Protein AF-A0AAV8RWG1-F1 (afdb_monomer)

Mean predicted aligned error: 7.7 Å

Radius of gyration: 21.45 Å; Cα contacts (8 Å, |Δi|>4): 195; chains: 1; bounding box: 79×36×52 Å

pLDDT: mean 85.75, std 13.3, range [37.09, 97.75]

Sequence (247 aa):
MHKAENKYEVGKIADKEEAKQRRVRAILNKLTPKNFTRLFAQIRGVNIDNALTLSGVVSQIFNKALMEPTFCEVYANFCVHLAAELPTFSEGISFKRLLLNACQEEFERREREEAEGGKVEMQQQTNGEREARRLLARMRGLGNVRLIGELYKARMLTERIMHECIKKLLGQHQNPEEEDVEAVCRLLGVIGKTIDHPKAKEYMDAYFDIMAKLSTNQKLSLRVRFMLRDAIDLRKNKWQARRLMLV

Secondary structure (DSSP, 8-state):
-HHHHHHHHHHHHHHHHHHHHHHHHHHHTT--GGGHHHHHHHHHTT---SHHHHHHHHHHHHHHHHH-GGGHHHHHHHHHHHHHHSPPBGGGB-HHHHHHHHHHHHHHHHHHHHHHHTTSSTTT--HHHHHHHHHHHHHHHHHHHHHHHHHHHTT-S-HHHHHHHHHHHH--TTS--HHHHHHHHHHHHHHHHHH-SGGGHHHHHHHHHHHHHHTT-TTS-HHHHHHHHHHHHHHHTTTPPP-----

InterPro domains:
  IPR003890 MIF4G-like, type 3 [PF02854] (21-238)
  IPR003890 MIF4G-like, type 3 [SM00543] (21-238)
  IPR016024 Armadillo-type fold [SSF48371] (15-240)

Nearest PDB structures (foldseek):
  4iul-assembly3_A  TM=8.486E-01  e=6.335E-13  Homo sapiens
  4iul-assembly3_B  TM=8.560E-01  e=4.099E-12  Homo sapiens
  8j7r-assembly1_B  TM=7.947E-01  e=2.104E-12  Homo sapiens
  1hu3-assembly1_A  TM=8.939E-01  e=1.859E-11  Homo sapiens
  2vsx-assembly3_F  TM=8.395E-01  e=7.187E-09  Saccharomyces cerevisiae

Solvent-accessible surface area (backbone atoms only — not comparable to full-atom values): 13997 Å² total; per-residue (Å²): 116,72,73,58,55,54,53,52,53,55,49,54,52,52,53,52,52,49,50,42,53,51,52,51,51,60,44,60,79,64,64,44,83,93,46,39,73,63,48,54,57,51,55,68,70,55,65,78,83,46,66,69,56,47,50,51,52,47,52,51,54,51,58,48,29,20,76,36,54,92,46,13,59,55,51,30,54,49,51,52,55,47,46,73,70,51,71,68,41,81,96,71,49,27,57,56,56,53,49,51,50,51,54,53,50,59,63,50,41,60,58,49,51,58,59,49,56,74,70,78,61,79,87,79,67,51,73,66,57,52,50,51,51,51,50,50,53,52,50,35,52,56,9,42,53,51,33,51,49,34,23,40,76,66,66,66,50,60,71,67,61,52,54,52,52,50,50,64,43,56,66,44,76,92,71,66,55,68,67,38,52,50,48,46,39,54,40,42,73,73,46,35,72,78,61,67,39,84,94,36,40,69,61,51,50,55,53,51,53,52,42,54,58,52,40,69,39,82,90,50,55,72,68,58,24,45,48,37,48,52,46,53,50,28,54,76,50,74,57,46,80,79,77,79,76,86,124

Foldseek 3Di:
DVVVVVVVVVVVVVVLLVVLLVQLLVLLVPQDPVCLVVSLVSNVVSCPPDLVSLLSNLVSLLVVLLLVVVCLLSSLVSLLVQQVPPDQDPPRRGSLVSNAVVLVCLLCVVVCCVVVVVPPDPPPDDPVVVVVVVVSNLSSLLSSLSNVLSNVVSVSDDVVSVLSLLCSLLVPLVQHDLSSLLSNLVSCLRCVLVQCDPVCVVSVVVSLVSLVSVLPDPNHDPVSSVSSVLSNVCVVVSNDDDPPPPD

Structure (mmCIF, N/CA/C/O backbone):
data_AF-A0AAV8RWG1-F1
#
_entry.id   AF-A0AAV8RWG1-F1
#
loop_
_atom_site.group_PDB
_atom_site.id
_atom_site.type_symbol
_atom_site.label_atom_id
_atom_site.label_alt_id
_atom_site.label_comp_id
_atom_site.label_asym_id
_atom_site.label_entity_id
_atom_site.label_seq_id
_atom_site.pdbx_PDB_ins_code
_atom_site.Cartn_x
_atom_site.Cartn_y
_atom_site.Cartn_z
_atom_site.occupancy
_atom_site.B_iso_or_equiv
_atom_site.auth_seq_id
_atom_site.auth_comp_id
_atom_site.auth_asym_id
_atom_site.auth_atom_id
_atom_site.pdbx_PDB_model_num
ATOM 1 N N . MET A 1 1 ? 47.149 -5.822 -19.767 1.00 48.50 1 MET A N 1
ATOM 2 C CA . MET A 1 1 ? 46.170 -4.942 -20.443 1.00 48.50 1 MET A CA 1
ATOM 3 C C . MET A 1 1 ? 44.713 -5.317 -20.141 1.00 48.50 1 MET A C 1
ATOM 5 O O . MET A 1 1 ? 43.932 -4.411 -19.900 1.00 48.50 1 MET A O 1
ATOM 9 N N . HIS A 1 2 ? 44.371 -6.599 -19.957 1.00 49.69 2 HIS A N 1
ATOM 10 C CA . HIS A 1 2 ? 42.995 -7.056 -19.663 1.00 49.69 2 HIS A CA 1
ATOM 11 C C . HIS A 1 2 ? 42.277 -6.455 -18.430 1.00 49.69 2 HIS A C 1
ATOM 13 O O . HIS A 1 2 ? 41.055 -6.353 -18.420 1.00 49.69 2 HIS A O 1
ATOM 19 N N . LYS A 1 3 ? 42.990 -6.016 -17.380 1.00 49.97 3 LYS A N 1
ATOM 20 C CA . LYS A 1 3 ? 42.348 -5.393 -16.197 1.00 49.97 3 LYS A CA 1
ATOM 21 C C . LYS A 1 3 ? 41.812 -3.977 -16.458 1.00 49.97 3 LYS A C 1
ATOM 23 O O . LYS A 1 3 ? 40.891 -3.552 -15.767 1.00 49.97 3 LYS A O 1
ATOM 28 N N . ALA A 1 4 ? 42.388 -3.244 -17.413 1.00 56.41 4 ALA A N 1
ATOM 29 C CA . ALA A 1 4 ? 41.979 -1.872 -17.721 1.00 56.41 4 ALA A CA 1
ATOM 30 C C . ALA A 1 4 ? 40.760 -1.838 -18.659 1.00 56.41 4 ALA A C 1
ATOM 32 O O . ALA A 1 4 ? 39.848 -1.045 -18.437 1.00 56.41 4 ALA A O 1
ATOM 33 N N . GLU A 1 5 ? 40.703 -2.753 -19.631 1.00 46.41 5 GLU A N 1
ATOM 34 C CA . GLU A 1 5 ? 39.557 -2.926 -20.537 1.00 46.41 5 GLU A CA 1
ATOM 35 C C . GLU A 1 5 ? 38.304 -3.382 -19.781 1.00 46.41 5 GLU A C 1
ATOM 37 O O . GLU A 1 5 ? 37.268 -2.729 -19.887 1.00 46.41 5 GLU A O 1
ATOM 42 N N . ASN A 1 6 ? 38.424 -4.380 -18.893 1.00 57.84 6 ASN A N 1
ATOM 43 C CA . ASN A 1 6 ? 37.303 -4.815 -18.050 1.00 57.84 6 ASN A CA 1
ATOM 44 C C . ASN A 1 6 ? 36.771 -3.685 -17.153 1.00 57.84 6 ASN A C 1
ATOM 46 O O . ASN A 1 6 ? 35.566 -3.566 -16.949 1.00 57.84 6 ASN A O 1
ATOM 50 N N . LYS A 1 7 ? 37.647 -2.820 -16.622 1.00 53.84 7 LYS A N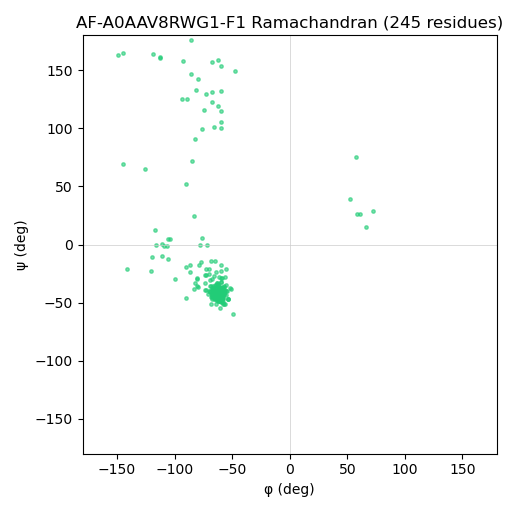 1
ATOM 51 C CA . LYS A 1 7 ? 37.226 -1.686 -15.782 1.00 53.84 7 LYS A CA 1
ATOM 52 C C . LYS A 1 7 ? 36.479 -0.617 -16.593 1.00 53.84 7 LYS A C 1
ATOM 54 O O . LYS A 1 7 ? 35.532 -0.021 -16.086 1.00 53.84 7 LYS A O 1
ATOM 59 N N . TYR A 1 8 ? 36.884 -0.388 -17.840 1.00 62.47 8 TYR A N 1
ATOM 60 C CA . TYR A 1 8 ? 36.245 0.570 -18.743 1.00 62.47 8 TYR A CA 1
ATOM 61 C C . TYR A 1 8 ? 34.887 0.072 -19.270 1.00 62.47 8 TYR A C 1
ATOM 63 O O . TYR A 1 8 ? 33.930 0.845 -19.333 1.00 62.47 8 TYR A O 1
ATOM 71 N N . GLU A 1 9 ? 34.762 -1.220 -19.582 1.00 57.84 9 GLU A N 1
ATOM 72 C CA . GLU A 1 9 ? 33.488 -1.828 -19.991 1.00 57.84 9 GLU A CA 1
ATOM 73 C C . GLU A 1 9 ? 32.463 -1.861 -18.854 1.00 57.84 9 GLU A C 1
ATOM 75 O O . GLU A 1 9 ? 31.308 -1.483 -19.061 1.00 57.84 9 GLU A O 1
ATOM 80 N N . VAL A 1 10 ? 32.890 -2.215 -17.637 1.00 65.12 10 VAL A N 1
ATOM 81 C CA . VAL A 1 10 ? 32.030 -2.167 -16.443 1.00 65.12 10 VAL A CA 1
ATOM 82 C C . VAL A 1 10 ? 31.531 -0.741 -16.178 1.00 65.12 10 VAL A C 1
ATOM 84 O O . VAL A 1 10 ? 30.349 -0.557 -15.887 1.00 65.12 10 VAL A O 1
ATOM 87 N N . GLY A 1 11 ? 32.384 0.277 -16.361 1.00 67.56 11 GLY A N 1
ATOM 88 C CA . GLY A 1 11 ? 31.987 1.687 -16.263 1.00 67.56 11 GLY A CA 1
ATOM 89 C C . GLY A 1 11 ? 30.894 2.075 -17.267 1.00 67.56 11 GLY A C 1
ATOM 90 O O . GLY A 1 11 ? 29.870 2.632 -16.883 1.00 67.56 11 GLY A O 1
ATOM 91 N N . LYS A 1 12 ? 31.040 1.685 -18.540 1.00 73.88 12 LYS A N 1
ATOM 92 C CA . LYS A 1 12 ? 30.029 1.959 -19.579 1.00 73.88 12 LYS A CA 1
ATOM 93 C C . LYS A 1 12 ? 28.682 1.284 -19.318 1.00 73.88 12 LYS A C 1
ATOM 95 O O . LYS A 1 12 ? 27.645 1.837 -19.688 1.00 73.88 12 LYS A O 1
ATOM 100 N N . ILE A 1 13 ? 28.679 0.077 -18.753 1.00 71.81 13 ILE A N 1
ATOM 101 C CA . ILE A 1 13 ? 27.441 -0.639 -18.409 1.00 71.81 13 ILE A CA 1
ATOM 102 C C . ILE A 1 13 ? 26.729 0.077 -17.256 1.00 71.81 13 ILE A C 1
ATOM 104 O O . ILE A 1 13 ? 25.526 0.327 -17.352 1.00 71.81 13 ILE A O 1
ATOM 108 N N . ALA A 1 14 ? 27.470 0.474 -16.217 1.00 77.62 14 ALA A N 1
ATOM 109 C CA . ALA A 1 14 ? 26.928 1.242 -15.099 1.00 77.62 14 ALA A CA 1
ATOM 110 C C . ALA A 1 14 ? 26.318 2.580 -15.558 1.00 77.62 14 ALA A C 1
ATOM 112 O O . ALA A 1 14 ? 25.188 2.894 -15.183 1.00 77.62 14 ALA A O 1
ATOM 113 N N . ASP A 1 15 ? 26.999 3.311 -16.447 1.00 84.94 15 ASP A N 1
ATOM 114 C CA . ASP A 1 15 ? 26.510 4.586 -16.993 1.00 84.94 15 ASP A CA 1
ATOM 115 C C . ASP A 1 15 ? 25.200 4.426 -17.785 1.00 84.94 15 ASP A C 1
ATOM 117 O O . ASP A 1 15 ? 24.286 5.252 -17.685 1.00 84.94 15 ASP A O 1
ATOM 121 N N . LYS A 1 16 ? 25.073 3.344 -18.568 1.00 88.00 16 LYS A N 1
ATOM 122 C CA . LYS A 1 16 ? 23.847 3.040 -19.326 1.00 88.00 16 LYS A CA 1
ATOM 123 C C . LYS A 1 16 ? 22.671 2.728 -18.405 1.00 88.00 16 LYS A C 1
ATOM 125 O O . LYS A 1 16 ? 21.571 3.236 -18.631 1.00 88.00 16 LYS A O 1
ATOM 130 N N . GLU A 1 17 ? 22.892 1.915 -17.377 1.00 89.94 17 GLU A N 1
ATOM 131 C CA . GLU A 1 17 ? 21.857 1.600 -16.391 1.00 89.94 17 GLU A CA 1
ATOM 132 C C . GLU A 1 17 ? 21.437 2.845 -15.614 1.00 89.94 17 GLU A C 1
ATOM 134 O O . GLU A 1 17 ? 20.243 3.114 -15.460 1.00 89.94 17 GLU A O 1
ATOM 139 N N . GLU A 1 18 ? 22.392 3.679 -15.208 1.00 90.31 18 GLU A N 1
ATOM 140 C CA . GLU A 1 18 ? 22.073 4.927 -14.531 1.00 90.31 18 GLU A CA 1
ATOM 141 C C . GLU A 1 18 ? 21.260 5.873 -15.430 1.00 90.31 18 GLU A C 1
ATOM 143 O O . GLU A 1 18 ? 20.287 6.483 -14.972 1.00 90.31 18 GLU A O 1
ATOM 148 N N . ALA A 1 19 ? 21.581 5.952 -16.725 1.00 92.31 19 ALA A N 1
ATOM 149 C CA . ALA A 1 19 ? 20.814 6.733 -17.692 1.00 92.31 19 ALA A CA 1
ATOM 1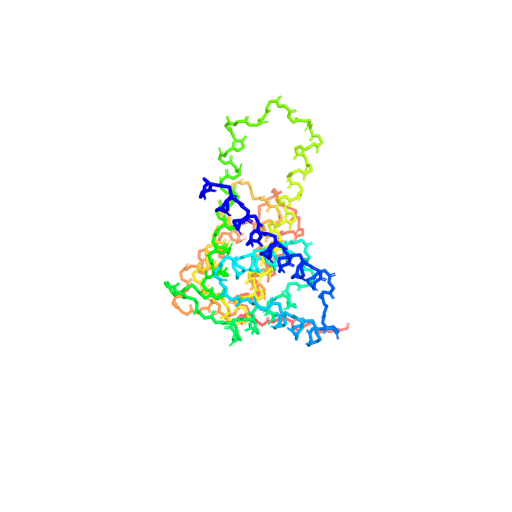50 C C . ALA A 1 19 ? 19.361 6.239 -17.822 1.00 92.31 19 ALA A C 1
ATOM 152 O O . ALA A 1 19 ? 18.434 7.060 -17.803 1.00 92.31 19 ALA A O 1
ATOM 153 N N . LYS A 1 20 ? 19.136 4.916 -17.877 1.00 93.75 20 LYS A N 1
ATOM 154 C CA . LYS A 1 20 ? 17.782 4.329 -17.847 1.00 93.75 20 LYS A CA 1
ATOM 155 C C . LYS A 1 20 ? 17.043 4.739 -16.571 1.00 93.75 20 LYS A C 1
ATOM 157 O O . LYS A 1 20 ? 15.934 5.270 -16.647 1.00 93.75 20 LYS A O 1
ATOM 162 N N . GLN A 1 21 ? 17.677 4.590 -15.405 1.00 93.19 21 GLN A N 1
ATOM 163 C CA . GLN A 1 21 ? 17.078 4.945 -14.112 1.00 93.19 21 GLN A CA 1
ATOM 164 C C . GLN A 1 21 ? 16.750 6.444 -14.008 1.00 93.19 21 GLN A C 1
ATOM 166 O O . GLN A 1 21 ? 15.677 6.808 -13.521 1.00 93.19 21 GLN A O 1
ATOM 171 N N . ARG A 1 22 ? 17.629 7.330 -14.498 1.00 93.69 22 ARG A N 1
ATOM 172 C CA . ARG A 1 22 ? 17.387 8.784 -14.550 1.00 93.69 22 ARG A CA 1
ATOM 173 C C . ARG A 1 22 ? 16.203 9.128 -15.457 1.00 93.69 22 ARG A C 1
ATOM 175 O O . ARG A 1 22 ? 15.397 9.988 -15.100 1.00 93.69 22 ARG A O 1
ATOM 182 N N . ARG A 1 23 ? 16.058 8.442 -16.594 1.00 94.38 23 ARG A N 1
ATOM 183 C CA . ARG A 1 23 ? 14.921 8.640 -17.504 1.00 94.38 23 ARG A CA 1
ATOM 184 C C . ARG A 1 23 ? 13.599 8.223 -16.858 1.00 94.38 23 ARG A C 1
ATOM 186 O O . ARG A 1 23 ? 12.631 8.972 -16.957 1.00 94.38 23 ARG A O 1
ATOM 193 N N . VAL A 1 24 ? 13.572 7.098 -16.139 1.00 92.94 24 VAL A N 1
ATOM 194 C CA . VAL A 1 24 ? 12.394 6.671 -15.359 1.00 92.94 24 VAL A CA 1
ATOM 195 C C . VAL A 1 24 ? 12.048 7.709 -14.290 1.00 92.94 24 VAL A C 1
ATOM 197 O O . VAL A 1 24 ? 10.899 8.148 -14.239 1.00 92.94 24 VAL A O 1
ATOM 200 N N . ARG A 1 25 ? 13.035 8.209 -13.529 1.00 93.81 25 ARG A N 1
ATOM 201 C CA . ARG A 1 25 ? 12.827 9.285 -12.536 1.00 93.81 25 ARG A CA 1
ATOM 202 C C . ARG A 1 25 ? 12.155 10.507 -13.157 1.00 93.81 25 ARG A C 1
ATOM 204 O O . ARG A 1 25 ? 11.190 11.035 -12.608 1.00 93.81 25 ARG A O 1
ATOM 211 N N . ALA A 1 26 ? 12.646 10.952 -14.313 1.00 94.06 26 ALA A N 1
ATOM 212 C CA . ALA A 1 26 ? 12.109 12.118 -15.009 1.00 94.06 26 ALA A CA 1
ATOM 213 C C . ALA A 1 26 ? 10.657 11.919 -15.478 1.00 94.06 26 ALA A C 1
ATOM 215 O O . ALA A 1 26 ? 9.876 12.874 -15.462 1.00 94.06 26 ALA A O 1
ATOM 216 N N . ILE A 1 27 ? 10.292 10.696 -15.878 1.00 92.81 27 ILE A N 1
ATOM 217 C CA . ILE A 1 27 ? 8.920 10.333 -16.253 1.00 92.81 27 ILE A CA 1
ATOM 218 C C . ILE A 1 27 ? 8.017 10.355 -15.019 1.00 92.81 27 ILE A C 1
ATOM 220 O O . ILE A 1 27 ? 6.985 11.026 -15.031 1.00 92.81 27 ILE A O 1
ATOM 224 N N . LEU A 1 28 ? 8.425 9.676 -13.944 1.00 91.44 28 LEU A N 1
ATOM 225 C CA . LEU A 1 28 ? 7.644 9.585 -12.711 1.00 91.44 28 LEU A CA 1
ATOM 226 C C . LEU A 1 28 ? 7.400 10.964 -12.093 1.00 91.44 28 LEU A C 1
ATOM 228 O O . LEU A 1 28 ? 6.284 11.248 -11.680 1.00 91.44 28 LEU A O 1
ATOM 232 N N . ASN A 1 29 ? 8.388 11.866 -12.119 1.00 93.62 29 ASN A N 1
ATOM 233 C CA . ASN A 1 29 ? 8.246 13.253 -11.647 1.00 93.62 29 ASN A CA 1
ATOM 234 C C . ASN A 1 29 ? 7.175 14.073 -12.374 1.00 93.62 29 ASN A C 1
ATOM 236 O O . ASN A 1 29 ? 6.763 15.113 -11.869 1.00 93.62 29 ASN A O 1
ATOM 240 N N . LYS A 1 30 ? 6.731 13.629 -13.552 1.00 92.88 30 LYS A N 1
ATOM 241 C CA . LYS A 1 30 ? 5.680 14.282 -14.334 1.00 92.88 30 LYS A CA 1
ATOM 242 C C . LYS A 1 30 ? 4.367 13.502 -14.298 1.00 92.88 30 LYS A C 1
ATOM 244 O O . LYS A 1 30 ? 3.421 13.946 -14.944 1.00 92.88 30 LYS A O 1
ATOM 249 N N . LEU A 1 31 ? 4.304 12.356 -13.614 1.00 90.38 31 LEU A N 1
ATOM 250 C CA . LEU A 1 31 ? 3.161 11.450 -13.668 1.00 90.38 31 LEU A CA 1
ATOM 251 C C . LEU A 1 31 ? 1.919 12.073 -13.031 1.00 90.38 31 LEU A C 1
ATOM 253 O O . LEU A 1 31 ? 1.915 12.451 -11.868 1.00 90.38 31 LEU A O 1
ATOM 257 N N . THR A 1 32 ? 0.849 12.169 -13.817 1.00 89.38 32 THR A N 1
ATOM 258 C CA . THR A 1 32 ? -0.47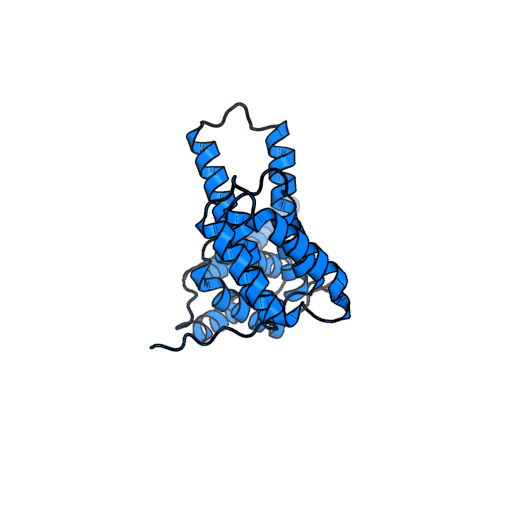0 12.647 -13.389 1.00 89.38 32 THR A CA 1
ATOM 259 C C . THR A 1 32 ? -1.557 11.870 -14.136 1.00 89.38 32 THR A C 1
ATOM 261 O O . THR A 1 32 ? -1.269 11.290 -15.189 1.00 89.38 32 THR A O 1
ATOM 264 N N . PRO A 1 33 ? -2.828 11.915 -13.692 1.00 89.50 33 PRO A N 1
ATOM 265 C CA . PRO A 1 33 ? -3.926 11.311 -14.449 1.00 89.50 33 PRO A CA 1
ATOM 266 C C . PRO A 1 33 ? -4.000 11.827 -15.897 1.00 89.50 33 PRO A C 1
ATOM 268 O O . PRO A 1 33 ? -4.193 11.056 -16.831 1.00 89.50 33 PRO A O 1
ATOM 271 N N . LYS A 1 34 ? -3.776 13.134 -16.104 1.00 91.38 34 LYS A N 1
ATOM 272 C CA . LYS A 1 34 ? -3.946 13.799 -17.410 1.00 91.38 34 LYS A CA 1
ATOM 273 C C . LYS A 1 34 ? -2.930 13.363 -18.465 1.00 91.38 34 LYS A C 1
ATOM 275 O O . LYS A 1 34 ? -3.213 13.440 -19.654 1.00 91.38 34 LYS A O 1
ATOM 280 N N . ASN A 1 35 ? -1.729 12.969 -18.052 1.00 90.38 35 ASN A N 1
ATOM 281 C CA . ASN A 1 35 ? -0.635 12.632 -18.965 1.00 90.38 35 ASN A CA 1
ATOM 282 C C . ASN A 1 35 ? -0.195 11.163 -18.865 1.00 90.38 35 ASN A C 1
ATOM 284 O O . ASN A 1 35 ? 0.833 10.806 -19.445 1.00 90.38 35 ASN A O 1
ATOM 288 N N . PHE A 1 36 ? -0.995 10.327 -18.195 1.00 90.81 36 PHE A N 1
ATOM 289 C CA . PHE A 1 36 ? -0.741 8.908 -17.954 1.00 90.81 36 PHE A CA 1
ATOM 290 C C . PHE A 1 36 ? -0.349 8.157 -19.230 1.00 90.81 36 PHE A C 1
ATOM 292 O O . PHE A 1 36 ? 0.771 7.664 -19.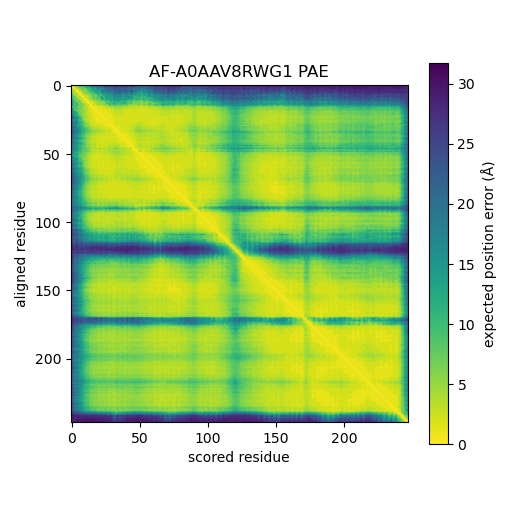329 1.00 90.81 36 PHE A O 1
ATOM 299 N N . THR A 1 37 ? -1.219 8.145 -20.246 1.00 90.81 37 THR A N 1
ATOM 300 C CA . THR A 1 37 ? -1.005 7.396 -21.498 1.00 90.81 37 THR A CA 1
ATOM 301 C C . THR A 1 37 ? 0.293 7.800 -22.194 1.00 90.81 37 THR A C 1
ATOM 303 O O . THR A 1 37 ? 1.062 6.954 -22.651 1.00 90.81 37 THR A O 1
ATOM 306 N N . ARG A 1 38 ? 0.579 9.107 -22.226 1.00 93.75 38 ARG A N 1
ATOM 307 C CA . ARG A 1 38 ? 1.794 9.649 -22.842 1.00 93.75 38 ARG A CA 1
ATOM 308 C C . ARG A 1 38 ? 3.048 9.207 -22.091 1.00 93.75 38 ARG A C 1
ATOM 310 O O . ARG A 1 38 ? 4.033 8.835 -22.718 1.00 93.75 38 ARG A O 1
ATOM 317 N N . LEU A 1 39 ? 3.037 9.285 -20.762 1.00 91.25 39 LEU A N 1
ATOM 318 C CA . LEU A 1 39 ? 4.192 8.939 -19.931 1.00 91.25 39 LEU A CA 1
ATOM 319 C C . LEU A 1 39 ? 4.421 7.430 -19.850 1.00 91.25 39 LEU A C 1
ATOM 321 O O . LEU A 1 39 ? 5.565 6.985 -19.854 1.00 91.25 39 LEU A O 1
ATOM 325 N N . PHE A 1 40 ? 3.351 6.644 -19.877 1.00 89.31 40 PHE A N 1
ATOM 326 C CA . PHE A 1 40 ? 3.435 5.196 -19.970 1.00 89.31 40 PHE A CA 1
ATOM 327 C C . PHE A 1 40 ? 4.107 4.755 -21.281 1.00 89.31 40 PHE A C 1
ATOM 329 O O . PHE A 1 40 ? 5.058 3.974 -21.262 1.00 89.31 40 PHE A O 1
ATOM 336 N N . ALA A 1 41 ? 3.737 5.364 -22.415 1.00 90.56 41 ALA A N 1
ATOM 337 C CA . ALA A 1 41 ? 4.424 5.128 -23.685 1.00 90.56 41 ALA A CA 1
ATOM 338 C C . ALA A 1 41 ? 5.920 5.501 -23.639 1.00 90.56 41 ALA A C 1
ATOM 340 O O . ALA A 1 41 ? 6.735 4.839 -24.282 1.00 90.56 41 ALA A O 1
ATOM 341 N N . GLN A 1 42 ? 6.305 6.519 -22.859 1.00 91.38 42 GLN A N 1
ATOM 342 C CA . GLN A 1 42 ? 7.717 6.866 -22.667 1.00 91.38 42 GLN A CA 1
ATOM 343 C C . GLN A 1 42 ? 8.481 5.809 -21.868 1.00 91.38 42 GLN A C 1
ATOM 345 O O . GLN A 1 42 ? 9.644 5.573 -22.194 1.00 91.38 42 GLN A O 1
ATOM 350 N N . ILE A 1 43 ? 7.853 5.162 -20.874 1.00 88.19 43 ILE A N 1
ATOM 351 C CA . ILE A 1 43 ? 8.482 4.051 -20.142 1.00 88.19 43 ILE A CA 1
ATOM 352 C C . ILE A 1 43 ? 8.795 2.891 -21.077 1.00 88.19 43 ILE A C 1
ATOM 354 O O . ILE A 1 43 ? 9.902 2.359 -21.012 1.00 88.19 43 ILE A O 1
ATOM 358 N N . ARG A 1 44 ? 7.887 2.547 -21.997 1.00 85.62 44 ARG A N 1
ATOM 359 C CA . ARG A 1 44 ? 8.163 1.507 -23.003 1.00 85.62 44 ARG A CA 1
ATOM 360 C C . ARG A 1 44 ? 9.433 1.795 -23.806 1.00 85.62 44 ARG A C 1
ATOM 362 O O . ARG A 1 44 ? 10.186 0.887 -24.134 1.00 85.62 44 ARG A O 1
ATOM 369 N N . GLY A 1 45 ? 9.713 3.071 -24.066 1.00 88.00 45 GLY A N 1
ATOM 370 C CA . GLY A 1 45 ? 10.915 3.513 -24.771 1.00 88.00 45 GLY A CA 1
ATOM 371 C C . GLY A 1 45 ? 12.208 3.533 -23.942 1.00 88.00 45 GLY A C 1
ATOM 372 O O . GLY A 1 45 ? 13.237 3.938 -24.482 1.00 88.00 45 GLY A O 1
ATOM 373 N N . VAL A 1 46 ? 12.189 3.174 -22.649 1.00 87.62 46 VAL A N 1
ATOM 374 C CA . VAL A 1 46 ? 13.389 3.136 -21.782 1.00 87.62 46 VAL A CA 1
ATOM 375 C C . VAL A 1 46 ? 14.235 1.877 -22.016 1.00 87.62 46 VAL A C 1
ATOM 377 O O . VAL A 1 46 ? 15.417 1.891 -21.686 1.00 87.62 46 VAL A O 1
ATOM 380 N N . ASN A 1 47 ? 13.674 0.839 -22.649 1.00 87.50 47 ASN A N 1
ATOM 381 C CA . ASN A 1 47 ? 14.297 -0.478 -22.817 1.00 87.50 47 ASN A CA 1
ATOM 382 C C . ASN A 1 47 ? 14.664 -1.124 -21.464 1.00 87.50 47 ASN A C 1
ATOM 384 O O . ASN A 1 47 ? 15.821 -1.133 -21.040 1.00 87.50 47 ASN A O 1
ATOM 388 N N . ILE A 1 48 ? 13.642 -1.623 -20.762 1.00 88.88 48 ILE A N 1
ATOM 389 C CA . ILE A 1 48 ? 13.793 -2.388 -19.517 1.00 88.88 48 ILE A CA 1
ATOM 390 C C . ILE A 1 48 ? 14.104 -3.835 -19.913 1.00 88.88 48 ILE A C 1
ATOM 392 O O . ILE A 1 48 ? 13.197 -4.627 -20.151 1.00 88.88 48 ILE A O 1
ATOM 396 N N . ASP A 1 49 ? 15.391 -4.142 -20.040 1.00 88.62 49 ASP A N 1
ATOM 397 C CA . ASP A 1 49 ? 15.922 -5.382 -20.628 1.00 88.62 49 ASP A CA 1
ATOM 398 C C . ASP A 1 49 ? 16.594 -6.311 -19.604 1.00 88.62 49 ASP A C 1
ATOM 400 O O . ASP A 1 49 ? 17.058 -7.392 -19.964 1.00 88.62 49 ASP A O 1
ATOM 404 N N . ASN A 1 50 ? 16.634 -5.927 -18.326 1.00 90.38 50 ASN A N 1
ATOM 405 C CA . ASN A 1 50 ? 17.207 -6.747 -17.268 1.00 90.38 50 ASN A CA 1
ATOM 406 C C . ASN A 1 50 ? 16.528 -6.527 -15.903 1.00 90.38 50 ASN A C 1
ATOM 408 O O . ASN A 1 50 ? 15.840 -5.528 -15.658 1.00 90.38 50 ASN A O 1
ATOM 412 N N . ALA A 1 51 ? 16.756 -7.478 -14.992 1.00 90.69 51 ALA A N 1
ATOM 413 C CA . ALA A 1 51 ? 16.181 -7.483 -13.649 1.00 90.69 51 ALA A CA 1
ATOM 414 C C . ALA A 1 51 ? 16.631 -6.290 -12.785 1.00 90.69 51 ALA A C 1
ATOM 416 O O . ALA A 1 51 ? 15.837 -5.790 -11.987 1.00 90.69 51 ALA A O 1
ATOM 417 N N . LEU A 1 52 ? 17.865 -5.801 -12.959 1.00 90.25 52 LEU A N 1
ATOM 418 C CA . LEU A 1 52 ? 18.381 -4.641 -12.228 1.00 90.25 52 LEU A CA 1
ATOM 419 C C . LEU A 1 52 ? 17.614 -3.372 -12.617 1.00 90.25 52 LEU A C 1
ATOM 421 O O . LEU A 1 52 ? 17.147 -2.643 -11.736 1.00 90.25 52 LEU A O 1
ATOM 425 N N . THR A 1 53 ? 17.411 -3.136 -13.921 1.00 91.81 53 THR A N 1
ATOM 426 C CA . THR A 1 53 ? 16.605 -2.008 -14.394 1.00 91.81 53 THR A CA 1
ATOM 427 C C . THR A 1 53 ? 15.192 -2.090 -13.817 1.00 91.81 53 THR A C 1
ATOM 429 O O . THR A 1 53 ? 14.709 -1.110 -13.246 1.00 91.81 53 THR A O 1
ATOM 432 N N . LEU A 1 54 ? 14.553 -3.263 -13.926 1.00 93.19 54 LEU A N 1
ATOM 433 C CA . LEU A 1 54 ? 13.186 -3.504 -13.461 1.00 93.19 54 LEU A CA 1
ATOM 434 C C . LEU A 1 54 ? 13.033 -3.263 -11.953 1.00 93.19 54 LEU A C 1
ATOM 436 O O . LEU A 1 54 ? 12.099 -2.577 -11.538 1.00 93.19 54 LEU A O 1
ATOM 440 N N . SER A 1 55 ? 13.965 -3.779 -11.148 1.00 92.56 55 SER A N 1
ATOM 441 C CA . SER A 1 55 ? 13.998 -3.558 -9.700 1.00 92.56 55 SER A CA 1
ATOM 442 C C . SER A 1 55 ? 14.072 -2.068 -9.382 1.00 92.56 55 SER A C 1
ATOM 444 O O . SER A 1 55 ? 13.265 -1.562 -8.605 1.00 92.56 55 SER A O 1
ATOM 446 N N . GLY A 1 56 ? 14.957 -1.330 -10.061 1.00 92.88 56 GLY A N 1
ATOM 447 C CA . GLY A 1 56 ? 15.041 0.120 -9.901 1.00 92.88 56 GLY A CA 1
ATOM 448 C C . GLY A 1 56 ? 13.752 0.851 -10.293 1.00 92.88 56 GLY A C 1
ATOM 449 O O . GLY A 1 56 ? 13.351 1.778 -9.592 1.00 92.88 56 GLY A O 1
ATOM 450 N N . VAL A 1 57 ? 13.046 0.416 -11.346 1.00 93.12 57 VAL A N 1
ATOM 451 C CA . VAL A 1 57 ? 11.739 0.993 -11.719 1.00 93.12 57 VAL A CA 1
ATOM 452 C C . VAL A 1 57 ? 10.710 0.801 -10.605 1.00 93.12 57 VAL A C 1
ATOM 454 O O . VAL A 1 57 ? 10.059 1.771 -10.213 1.00 93.12 57 VAL A O 1
ATOM 457 N N . VAL A 1 58 ? 10.587 -0.415 -10.062 1.00 94.06 58 VAL A N 1
ATOM 458 C CA . VAL A 1 58 ? 9.666 -0.710 -8.952 1.00 94.06 58 VAL A CA 1
ATOM 459 C C . VAL A 1 58 ? 10.007 0.141 -7.731 1.00 94.06 58 VAL A C 1
ATOM 461 O O . VAL A 1 58 ? 9.129 0.828 -7.210 1.00 94.06 58 VAL A O 1
ATOM 464 N N . SER A 1 59 ? 11.279 0.175 -7.320 1.00 93.00 59 SER A N 1
ATOM 465 C CA . SER A 1 59 ? 11.722 0.972 -6.173 1.00 93.00 59 SER A CA 1
ATOM 466 C C . SER A 1 59 ? 11.429 2.461 -6.356 1.00 93.00 59 SER A C 1
ATOM 468 O O . SER A 1 59 ? 11.020 3.123 -5.404 1.00 93.00 59 SER A O 1
ATOM 470 N N . GLN A 1 60 ? 11.610 3.015 -7.557 1.00 93.56 60 GLN A N 1
ATOM 471 C CA . GLN A 1 60 ? 11.308 4.424 -7.816 1.00 93.56 60 GLN A CA 1
ATOM 472 C C . GLN A 1 60 ? 9.810 4.732 -7.735 1.00 93.56 60 GLN A C 1
ATOM 474 O O . GLN A 1 60 ? 9.436 5.730 -7.119 1.00 93.56 60 GLN A O 1
ATOM 479 N N . ILE A 1 61 ? 8.962 3.891 -8.338 1.00 92.88 61 ILE A N 1
ATOM 480 C CA . ILE A 1 61 ? 7.501 4.053 -8.282 1.00 92.88 61 ILE A CA 1
ATOM 481 C C . ILE A 1 61 ? 7.035 3.993 -6.832 1.00 92.88 61 ILE A C 1
ATOM 483 O O . ILE A 1 61 ? 6.307 4.880 -6.388 1.00 92.88 61 ILE A O 1
ATOM 487 N N . PHE A 1 62 ? 7.498 2.982 -6.094 1.00 91.75 62 PHE A N 1
ATOM 488 C CA . PHE A 1 62 ? 7.111 2.778 -4.706 1.00 91.75 62 PHE A CA 1
ATOM 489 C C . PHE A 1 62 ? 7.513 3.979 -3.848 1.00 91.75 62 PHE A C 1
ATOM 491 O O . PHE A 1 62 ? 6.652 4.631 -3.267 1.00 91.75 62 PHE A O 1
ATOM 498 N N . ASN A 1 63 ? 8.794 4.36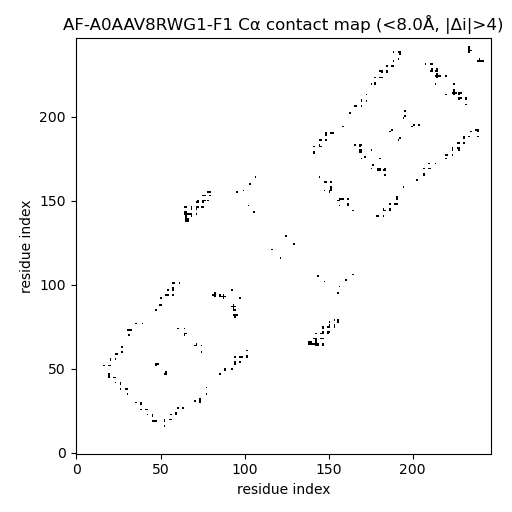5 -3.864 1.00 90.56 63 ASN A N 1
ATOM 499 C CA . ASN A 1 63 ? 9.293 5.505 -3.090 1.00 90.56 63 ASN A CA 1
ATOM 500 C C . ASN A 1 63 ? 8.551 6.809 -3.394 1.00 90.56 63 ASN A C 1
ATOM 502 O O . ASN A 1 63 ? 8.296 7.597 -2.484 1.00 90.56 63 ASN A O 1
ATOM 506 N N . LYS A 1 64 ? 8.205 7.049 -4.661 1.00 91.69 64 LYS A N 1
ATOM 507 C CA . LYS A 1 64 ? 7.486 8.261 -5.042 1.00 91.69 64 LYS A CA 1
ATOM 508 C C . LYS A 1 64 ? 6.040 8.234 -4.555 1.00 91.69 64 LYS A C 1
ATOM 510 O O . LYS A 1 64 ? 5.572 9.217 -3.991 1.00 91.69 64 LYS A O 1
ATOM 515 N N . ALA A 1 65 ? 5.370 7.094 -4.684 1.00 92.12 65 ALA A N 1
ATOM 516 C CA . ALA A 1 65 ? 4.014 6.908 -4.190 1.00 92.12 65 ALA A CA 1
ATOM 517 C C . ALA A 1 65 ? 3.905 7.055 -2.662 1.00 92.12 65 ALA A C 1
ATOM 519 O O . ALA A 1 65 ? 2.919 7.609 -2.180 1.00 92.12 65 ALA A O 1
ATOM 520 N N . LEU A 1 66 ? 4.932 6.644 -1.907 1.00 89.44 66 LEU A N 1
ATOM 521 C CA . LEU A 1 66 ? 5.000 6.871 -0.457 1.00 89.44 66 LEU A CA 1
ATOM 522 C C . LEU A 1 66 ? 5.057 8.358 -0.081 1.00 89.44 66 LEU A C 1
ATOM 524 O O . LEU A 1 66 ? 4.537 8.749 0.959 1.00 89.44 66 LEU A O 1
ATOM 528 N N . MET A 1 67 ? 5.692 9.184 -0.914 1.00 89.38 67 MET A N 1
ATOM 529 C CA . MET A 1 67 ? 5.826 10.629 -0.681 1.00 89.38 67 MET A CA 1
ATOM 530 C C . MET A 1 67 ? 4.647 11.437 -1.216 1.00 89.38 67 MET A C 1
ATOM 532 O O . MET A 1 67 ? 4.450 12.586 -0.828 1.00 89.38 67 MET A O 1
ATOM 536 N N . GLU A 1 68 ? 3.861 10.847 -2.110 1.00 90.75 68 GLU A N 1
ATOM 537 C CA . GLU A 1 68 ? 2.802 11.522 -2.847 1.00 90.75 68 GLU A CA 1
ATOM 538 C C . GLU A 1 68 ? 1.464 10.783 -2.681 1.00 90.75 68 GLU A C 1
ATOM 540 O O . GLU A 1 68 ? 0.898 10.272 -3.654 1.00 90.75 68 GLU A O 1
ATOM 545 N N . PRO A 1 69 ? 0.914 10.732 -1.450 1.00 86.62 69 PRO A N 1
ATOM 546 C CA . PRO A 1 69 ? -0.248 9.906 -1.134 1.00 86.62 69 PRO A CA 1
ATOM 547 C C . PRO A 1 69 ? -1.485 10.256 -1.973 1.00 86.62 69 PRO A C 1
ATOM 549 O O . PRO A 1 69 ? -2.327 9.402 -2.240 1.00 86.62 69 PRO A O 1
ATOM 552 N N . THR A 1 70 ? -1.621 11.506 -2.418 1.00 89.50 70 THR A N 1
ATOM 553 C CA . THR A 1 70 ? -2.724 11.953 -3.285 1.00 89.50 70 THR A CA 1
ATOM 554 C C . THR A 1 70 ? -2.726 11.287 -4.659 1.00 89.50 70 THR A C 1
ATOM 556 O O . THR A 1 70 ? -3.786 11.197 -5.272 1.00 89.50 70 THR A O 1
ATOM 559 N N . PHE A 1 71 ? -1.578 10.793 -5.127 1.00 90.94 71 PHE A N 1
ATOM 560 C CA . PHE A 1 71 ? -1.417 10.164 -6.436 1.00 90.94 71 PHE A CA 1
ATOM 561 C C . PHE A 1 71 ? -1.326 8.630 -6.368 1.00 90.94 71 PHE A C 1
ATOM 563 O O . PHE A 1 71 ? -1.145 7.998 -7.408 1.00 90.94 71 PHE A O 1
ATOM 570 N N . CYS A 1 72 ? -1.498 8.005 -5.192 1.00 92.50 72 CYS A N 1
ATOM 571 C CA . CYS A 1 72 ? -1.422 6.543 -5.022 1.00 92.50 72 CYS A CA 1
ATOM 572 C C . CYS A 1 72 ? -2.294 5.756 -6.011 1.00 92.50 72 CYS A C 1
ATOM 574 O O . CYS A 1 72 ? -1.849 4.731 -6.515 1.00 92.50 72 CYS A O 1
ATOM 576 N N . GLU A 1 73 ? -3.497 6.237 -6.331 1.00 93.00 73 GLU A N 1
ATOM 577 C CA . GLU A 1 73 ? -4.380 5.586 -7.310 1.00 93.00 73 GLU A CA 1
ATOM 578 C C . GLU A 1 73 ? -3.763 5.576 -8.719 1.00 93.00 73 GLU A C 1
ATOM 580 O O . GLU A 1 73 ? -3.794 4.564 -9.420 1.00 93.00 73 GLU A O 1
ATOM 585 N N . VAL A 1 74 ? -3.126 6.680 -9.123 1.00 94.12 74 VAL A N 1
ATOM 586 C CA . VAL A 1 74 ? -2.426 6.783 -10.413 1.00 94.12 74 VAL A CA 1
ATOM 587 C C . VAL A 1 74 ? -1.241 5.826 -10.445 1.00 94.12 74 VAL A C 1
ATOM 589 O O . VAL A 1 74 ? -1.057 5.123 -11.438 1.00 94.12 74 VAL A O 1
ATOM 592 N N . TYR A 1 75 ? -0.469 5.757 -9.357 1.00 94.81 75 TYR A N 1
ATOM 593 C CA . TYR A 1 75 ? 0.648 4.822 -9.228 1.00 94.81 75 TYR A CA 1
ATOM 594 C C . TYR A 1 75 ? 0.188 3.361 -9.258 1.00 94.81 75 TYR A C 1
ATOM 596 O O . TYR A 1 75 ? 0.804 2.549 -9.944 1.00 94.81 75 TYR A O 1
ATOM 604 N N . ALA A 1 76 ? -0.915 3.022 -8.588 1.00 94.69 76 ALA A N 1
ATOM 605 C CA . ALA A 1 76 ? -1.466 1.671 -8.601 1.00 94.69 76 ALA A CA 1
ATOM 606 C C . ALA A 1 76 ? -1.926 1.252 -10.005 1.00 94.69 76 ALA A C 1
ATOM 608 O O . ALA A 1 76 ? -1.562 0.172 -10.472 1.00 94.69 76 ALA A O 1
ATOM 609 N N . ASN A 1 77 ? -2.633 2.132 -10.719 1.00 94.12 77 ASN A N 1
ATOM 610 C CA . ASN A 1 77 ? -3.002 1.896 -12.116 1.00 94.12 77 ASN A CA 1
ATOM 611 C C . ASN A 1 77 ? -1.760 1.737 -13.003 1.00 94.12 77 ASN A C 1
ATOM 613 O O . ASN A 1 77 ? -1.691 0.830 -13.829 1.00 94.12 77 ASN A O 1
ATOM 617 N N . PHE A 1 78 ? -0.734 2.561 -12.793 1.00 93.56 78 PHE A N 1
ATOM 618 C CA . PHE A 1 78 ? 0.532 2.449 -13.513 1.00 93.56 78 PHE A CA 1
ATOM 619 C C . PHE A 1 78 ? 1.201 1.084 -13.295 1.00 93.56 78 PHE A C 1
ATOM 621 O O . PHE A 1 78 ? 1.622 0.446 -14.258 1.00 93.56 78 PHE A O 1
ATOM 628 N N . CYS A 1 79 ? 1.223 0.589 -12.053 1.00 94.75 79 CYS A N 1
ATOM 629 C CA . CYS A 1 79 ? 1.724 -0.742 -11.711 1.00 94.75 79 CYS A CA 1
ATOM 630 C C . CYS A 1 79 ? 0.978 -1.871 -12.439 1.00 94.75 79 CYS A C 1
ATOM 632 O O . CYS A 1 79 ? 1.623 -2.824 -12.872 1.00 94.75 79 CYS A O 1
ATOM 634 N N . VAL A 1 80 ? -0.347 -1.773 -12.603 1.00 94.88 80 VAL A N 1
ATOM 635 C CA . VAL A 1 80 ? -1.137 -2.762 -13.365 1.00 94.88 80 VAL A CA 1
ATOM 636 C C . VAL A 1 80 ? -0.673 -2.822 -14.817 1.00 94.88 80 VAL A C 1
ATOM 638 O O . VAL A 1 80 ? -0.402 -3.902 -15.337 1.00 94.88 80 VAL A O 1
ATOM 641 N N . HIS A 1 81 ? -0.536 -1.662 -15.459 1.00 93.25 81 HIS A N 1
ATOM 642 C CA . HIS A 1 81 ? -0.103 -1.590 -16.851 1.00 93.25 81 HIS A CA 1
ATOM 643 C C . HIS A 1 81 ? 1.338 -2.092 -17.038 1.00 93.25 81 HIS A C 1
ATOM 645 O O . HIS A 1 81 ? 1.608 -2.848 -17.969 1.00 93.25 81 HIS A O 1
ATOM 651 N N . LEU A 1 82 ? 2.254 -1.745 -16.127 1.00 92.25 82 LEU A N 1
ATOM 652 C CA . LEU A 1 82 ? 3.633 -2.244 -16.171 1.00 92.25 82 LEU A CA 1
ATOM 653 C C . LEU A 1 82 ? 3.711 -3.756 -15.962 1.00 92.25 82 LEU A C 1
ATOM 655 O O . LEU A 1 82 ? 4.479 -4.424 -16.644 1.00 92.25 82 LEU A O 1
ATOM 659 N N . ALA A 1 83 ? 2.909 -4.310 -15.054 1.00 92.69 83 ALA A N 1
ATOM 660 C CA . ALA A 1 83 ? 2.879 -5.748 -14.821 1.00 92.69 83 ALA A CA 1
ATOM 661 C C . ALA A 1 83 ? 2.357 -6.549 -16.021 1.00 92.69 83 ALA A C 1
ATOM 663 O O . ALA A 1 83 ? 2.719 -7.714 -16.159 1.00 92.69 83 ALA A O 1
ATOM 664 N N . ALA A 1 84 ? 1.515 -5.940 -16.859 1.00 92.00 84 ALA A N 1
ATOM 665 C CA . ALA A 1 84 ? 0.987 -6.564 -18.066 1.00 92.00 84 ALA A CA 1
ATOM 666 C C . ALA A 1 84 ? 1.958 -6.491 -19.257 1.00 92.00 84 ALA A C 1
ATOM 668 O O . ALA A 1 84 ? 1.970 -7.401 -20.081 1.00 92.00 84 ALA A O 1
ATOM 669 N N . GLU A 1 85 ? 2.750 -5.421 -19.367 1.00 89.06 85 GLU A N 1
ATOM 670 C CA . GLU A 1 85 ? 3.615 -5.193 -20.533 1.00 89.06 85 GLU A CA 1
ATOM 671 C C . GLU A 1 85 ? 5.081 -5.590 -20.331 1.00 89.06 85 GLU A C 1
ATOM 673 O O . GLU A 1 85 ? 5.762 -5.915 -21.304 1.00 89.06 85 GLU A O 1
ATOM 678 N N . LEU A 1 86 ? 5.605 -5.522 -19.104 1.00 89.12 86 LEU A N 1
ATOM 679 C CA . LEU A 1 86 ? 7.021 -5.787 -18.862 1.00 89.12 86 LEU A CA 1
ATOM 680 C C . LEU A 1 86 ? 7.314 -7.291 -18.808 1.00 89.12 86 LEU A C 1
ATOM 682 O O . LEU A 1 86 ? 6.528 -8.060 -18.248 1.00 89.12 86 LEU A O 1
ATOM 686 N N . PRO A 1 87 ? 8.466 -7.722 -19.353 1.00 86.06 87 PRO A N 1
ATOM 687 C CA . PRO A 1 87 ? 8.816 -9.129 -19.396 1.00 86.06 87 PRO A CA 1
ATOM 688 C C . PRO A 1 87 ? 9.070 -9.686 -17.993 1.00 86.06 87 PRO A C 1
ATOM 690 O O . PRO A 1 87 ? 9.423 -8.976 -17.048 1.00 86.06 87 PRO A O 1
ATOM 693 N N . THR A 1 88 ? 8.931 -11.004 -17.880 1.00 90.06 88 THR A N 1
ATOM 694 C CA . THR A 1 88 ? 9.484 -11.753 -16.751 1.00 90.06 88 THR A CA 1
ATOM 695 C C . THR A 1 88 ? 10.901 -12.174 -17.111 1.00 90.06 88 THR A C 1
ATOM 697 O O . THR A 1 88 ? 11.118 -12.795 -18.150 1.00 90.06 88 THR A O 1
ATOM 700 N N . PHE A 1 89 ? 11.862 -11.820 -16.264 1.00 89.81 89 PHE A N 1
ATOM 701 C CA . PHE A 1 89 ? 13.265 -12.178 -16.440 1.00 89.81 89 PHE A CA 1
ATOM 702 C C . PHE A 1 89 ? 13.567 -13.564 -15.852 1.00 89.81 89 PHE A C 1
ATOM 704 O O . PHE A 1 89 ? 12.698 -14.211 -15.254 1.00 89.81 89 PHE A O 1
ATOM 711 N N . SER A 1 90 ? 14.811 -14.022 -16.027 1.00 83.75 90 SER A N 1
ATOM 712 C CA . SER A 1 90 ? 15.321 -15.268 -15.444 1.00 83.75 90 SER A CA 1
ATOM 713 C C . SER A 1 90 ? 14.974 -15.386 -13.954 1.00 83.75 90 SER A C 1
ATOM 715 O O . SER A 1 90 ? 14.837 -14.382 -13.258 1.00 83.75 90 SER A O 1
ATOM 717 N N . GLU A 1 91 ? 14.797 -16.621 -13.476 1.00 78.75 91 GLU A N 1
ATOM 718 C CA . GLU A 1 91 ? 14.413 -16.934 -12.083 1.00 78.75 91 GLU A CA 1
ATOM 719 C C . GLU A 1 91 ? 12.998 -16.468 -11.675 1.00 78.75 91 GLU A C 1
ATOM 721 O O . GLU A 1 91 ? 12.639 -16.443 -10.492 1.00 78.75 91 GLU A O 1
ATOM 726 N N . GLY A 1 92 ? 12.155 -16.118 -12.653 1.00 84.00 92 GLY A N 1
ATOM 727 C CA . GLY A 1 92 ? 10.779 -15.685 -12.405 1.00 84.00 92 GLY A CA 1
ATOM 728 C C . GLY A 1 92 ? 10.703 -14.287 -11.788 1.00 84.00 92 GLY A C 1
ATOM 729 O O . GLY A 1 92 ? 9.779 -13.997 -11.019 1.00 84.00 92 GLY A O 1
ATOM 730 N N . ILE A 1 93 ? 11.690 -13.432 -12.074 1.00 90.56 93 ILE A N 1
ATOM 731 C CA . ILE A 1 93 ? 11.701 -12.033 -11.645 1.00 90.56 93 ILE A CA 1
ATOM 732 C C . ILE A 1 93 ? 10.741 -11.253 -12.546 1.00 90.56 93 ILE A C 1
ATOM 734 O O . ILE A 1 93 ? 11.066 -10.882 -13.672 1.00 90.56 93 ILE A O 1
ATOM 738 N N . SER A 1 94 ? 9.531 -11.022 -12.043 1.00 93.38 94 SER A N 1
ATOM 739 C CA . SER A 1 94 ? 8.494 -10.223 -12.700 1.00 93.38 94 SER A CA 1
ATOM 740 C C . SER A 1 94 ? 8.230 -8.932 -11.931 1.00 93.38 94 SER A C 1
ATOM 742 O O . SER A 1 94 ? 8.514 -8.838 -10.732 1.00 93.38 94 SER A O 1
ATOM 744 N N . PHE A 1 95 ? 7.609 -7.952 -12.593 1.00 93.38 95 PHE A N 1
ATOM 745 C CA . PHE A 1 95 ? 7.197 -6.703 -11.945 1.00 93.38 95 PHE A CA 1
ATOM 746 C C . PHE A 1 95 ? 6.308 -6.973 -10.723 1.00 93.38 95 PHE A C 1
ATOM 748 O O . PHE A 1 95 ? 6.520 -6.401 -9.658 1.00 93.38 95 PHE A O 1
ATOM 755 N N . LYS A 1 96 ? 5.348 -7.901 -10.847 1.00 91.88 96 LYS A N 1
ATOM 756 C CA . LYS A 1 96 ? 4.439 -8.263 -9.752 1.00 91.88 96 LYS A CA 1
ATOM 757 C C . LYS A 1 96 ? 5.186 -8.856 -8.554 1.00 91.88 96 LYS A C 1
ATOM 759 O O . LYS A 1 96 ? 4.882 -8.494 -7.422 1.00 91.88 96 LYS A O 1
ATOM 764 N N . ARG A 1 97 ? 6.174 -9.730 -8.786 1.00 92.44 97 ARG A N 1
ATOM 765 C CA . ARG A 1 97 ? 6.991 -10.313 -7.708 1.00 92.44 97 ARG A CA 1
ATOM 766 C C . ARG A 1 97 ? 7.827 -9.249 -7.000 1.00 92.44 97 ARG A C 1
ATOM 768 O O . ARG A 1 97 ? 7.846 -9.212 -5.777 1.00 92.44 97 ARG A O 1
ATOM 775 N N . LEU A 1 98 ? 8.467 -8.361 -7.758 1.00 93.50 98 LEU A N 1
ATOM 776 C CA . LEU A 1 98 ? 9.259 -7.266 -7.194 1.00 93.50 98 LEU A CA 1
ATOM 777 C C . LEU A 1 98 ? 8.395 -6.274 -6.409 1.00 93.50 98 LEU A C 1
ATOM 779 O O . LEU A 1 98 ? 8.798 -5.829 -5.342 1.00 93.50 98 LEU A O 1
ATOM 783 N N . LEU A 1 99 ? 7.189 -5.970 -6.894 1.00 92.25 99 LEU A N 1
ATOM 784 C CA . LEU A 1 99 ? 6.240 -5.114 -6.186 1.00 92.25 99 LEU A CA 1
ATOM 785 C C . LEU A 1 99 ? 5.802 -5.728 -4.846 1.00 92.25 99 LEU A C 1
ATOM 787 O O . LEU A 1 99 ? 5.732 -5.017 -3.845 1.00 92.25 99 LEU A O 1
ATOM 791 N N . LEU A 1 100 ? 5.528 -7.037 -4.816 1.00 90.25 100 LEU A N 1
ATOM 792 C CA . LEU A 1 100 ? 5.209 -7.753 -3.576 1.00 90.25 100 LEU A CA 1
ATOM 793 C C . LEU A 1 100 ? 6.380 -7.706 -2.589 1.00 90.25 100 LEU A C 1
ATOM 795 O O . LEU A 1 100 ? 6.171 -7.394 -1.419 1.00 90.25 100 LEU A O 1
ATOM 799 N N . ASN A 1 101 ? 7.603 -7.950 -3.069 1.00 90.12 101 ASN A N 1
ATOM 800 C CA . ASN A 1 101 ? 8.808 -7.865 -2.245 1.00 90.12 101 ASN A CA 1
ATOM 801 C C . ASN A 1 101 ? 9.004 -6.453 -1.673 1.00 90.12 101 ASN A C 1
ATOM 803 O O . ASN A 1 101 ? 9.302 -6.323 -0.493 1.00 90.12 101 ASN A O 1
ATOM 807 N N . ALA A 1 102 ? 8.773 -5.405 -2.470 1.00 89.56 102 ALA A N 1
ATOM 808 C CA . ALA A 1 102 ? 8.874 -4.021 -2.007 1.00 89.56 102 ALA A CA 1
ATOM 809 C C . ALA A 1 102 ? 7.851 -3.698 -0.901 1.00 89.56 102 ALA A C 1
ATOM 811 O O . ALA A 1 102 ? 8.188 -3.031 0.073 1.00 89.56 102 ALA A O 1
ATOM 812 N N . CYS A 1 103 ? 6.617 -4.210 -1.009 1.00 86.81 103 CYS A N 1
ATOM 813 C CA . CYS A 1 103 ? 5.613 -4.054 0.050 1.00 86.81 103 CYS A CA 1
ATOM 814 C C . CYS A 1 103 ? 6.058 -4.738 1.349 1.00 86.81 103 CYS A C 1
ATOM 816 O O . CYS A 1 103 ? 5.939 -4.151 2.422 1.00 86.81 103 CYS A O 1
ATOM 818 N N . GLN A 1 104 ? 6.576 -5.967 1.244 1.00 84.00 104 GLN A N 1
ATOM 819 C CA . GLN A 1 104 ? 7.081 -6.733 2.384 1.00 84.00 104 GLN A CA 1
ATOM 820 C C . GLN A 1 104 ? 8.250 -6.009 3.065 1.00 84.00 104 GLN A C 1
ATOM 822 O O . GLN A 1 104 ? 8.247 -5.818 4.280 1.00 84.00 104 GLN A O 1
ATOM 827 N N . GLU A 1 105 ? 9.219 -5.551 2.272 1.00 85.25 105 GLU A N 1
ATOM 828 C CA . GLU A 1 105 ? 10.399 -4.851 2.766 1.00 85.25 105 GLU A CA 1
ATOM 829 C C . GLU A 1 105 ? 10.019 -3.577 3.525 1.00 85.25 105 GLU A C 1
ATOM 831 O O . GLU A 1 105 ? 10.565 -3.324 4.597 1.00 85.25 105 GLU A O 1
ATOM 836 N N . GLU A 1 106 ? 9.055 -2.806 3.016 1.00 81.25 106 GLU A N 1
ATOM 837 C CA . GLU A 1 106 ? 8.581 -1.577 3.660 1.00 81.25 106 GLU A CA 1
ATOM 838 C C . GLU A 1 106 ? 7.800 -1.838 4.950 1.00 81.25 106 GLU A C 1
ATOM 840 O O . GLU A 1 106 ? 7.894 -1.048 5.892 1.00 81.25 106 GLU A O 1
ATOM 845 N N . PHE A 1 107 ? 7.097 -2.970 5.060 1.00 73.94 107 PHE A N 1
ATOM 846 C CA . PHE A 1 107 ? 6.528 -3.377 6.344 1.00 73.94 107 PHE A CA 1
ATOM 847 C C . PHE A 1 107 ? 7.609 -3.690 7.369 1.00 73.94 107 PHE A C 1
ATOM 849 O O . PHE A 1 107 ? 7.531 -3.220 8.502 1.00 73.94 107 PHE A O 1
ATOM 856 N N . GLU A 1 108 ? 8.628 -4.450 6.994 1.00 77.88 108 GLU A N 1
ATOM 857 C CA . GLU A 1 108 ? 9.715 -4.827 7.901 1.00 77.88 108 GLU A CA 1
ATOM 858 C C . GLU A 1 108 ? 10.654 -3.650 8.215 1.00 77.88 108 GLU A C 1
ATOM 860 O O . GLU A 1 108 ? 11.326 -3.641 9.247 1.00 77.88 108 GLU A O 1
ATOM 865 N N . ARG A 1 109 ? 10.672 -2.612 7.366 1.00 76.88 109 ARG A N 1
ATOM 866 C CA . ARG A 1 109 ? 11.534 -1.432 7.515 1.00 76.88 109 ARG A CA 1
ATOM 867 C C . ARG A 1 109 ? 11.327 -0.720 8.849 1.00 76.88 109 ARG A C 1
ATOM 869 O O . ARG A 1 109 ? 12.315 -0.380 9.488 1.00 76.88 109 ARG A O 1
ATOM 876 N N . ARG A 1 110 ? 10.076 -0.550 9.304 1.00 67.81 110 ARG A N 1
ATOM 877 C CA . ARG A 1 110 ? 9.767 0.106 10.594 1.00 67.81 110 ARG A CA 1
ATOM 878 C C . ARG A 1 110 ? 10.374 -0.651 11.781 1.00 67.81 110 ARG A C 1
ATOM 880 O O . ARG A 1 110 ? 10.941 -0.032 12.668 1.00 67.81 110 ARG A O 1
ATOM 887 N N . GLU A 1 111 ? 10.322 -1.983 11.756 1.00 69.19 111 GLU A N 1
ATOM 888 C CA . GLU A 1 111 ? 10.903 -2.824 12.815 1.00 69.19 111 GLU A CA 1
ATOM 889 C C . GLU A 1 111 ? 12.431 -2.781 12.798 1.00 69.19 111 GLU A C 1
ATOM 891 O O . GLU A 1 111 ? 13.050 -2.687 13.856 1.00 69.19 111 GLU A O 1
ATOM 896 N N . ARG A 1 112 ? 13.042 -2.794 11.605 1.00 72.19 112 ARG A N 1
ATOM 897 C CA . ARG A 1 112 ? 14.495 -2.630 11.460 1.00 72.19 112 ARG A CA 1
ATOM 898 C C . ARG A 1 112 ? 14.957 -1.260 11.945 1.00 72.19 112 ARG A C 1
ATOM 900 O O . ARG A 1 112 ? 15.877 -1.194 12.747 1.00 72.19 112 ARG A O 1
ATOM 907 N N . GLU A 1 113 ? 14.293 -0.182 11.533 1.00 69.88 113 GLU A N 1
ATOM 908 C CA . GLU A 1 113 ? 14.636 1.182 11.957 1.00 69.88 113 GLU A CA 1
ATOM 909 C C . GLU A 1 113 ? 14.473 1.381 13.474 1.00 69.88 113 GLU A C 1
ATOM 911 O O . GLU A 1 113 ? 15.304 2.047 14.092 1.00 69.88 113 GLU A O 1
ATOM 916 N N . GLU A 1 114 ? 13.451 0.784 14.093 1.00 64.62 114 GLU A N 1
ATOM 917 C CA . GLU A 1 114 ? 13.256 0.803 15.550 1.00 64.62 114 GLU A CA 1
ATOM 918 C C . GLU A 1 114 ? 14.319 -0.041 16.286 1.00 64.62 114 GLU A C 1
ATOM 920 O O . GLU A 1 114 ? 14.860 0.397 17.305 1.00 64.62 114 GLU A O 1
ATOM 925 N N . ALA A 1 115 ? 14.681 -1.216 15.757 1.00 65.62 115 ALA A N 1
ATOM 926 C CA . ALA A 1 115 ? 15.689 -2.104 16.344 1.00 65.62 115 ALA A CA 1
ATOM 927 C C . ALA A 1 115 ? 17.133 -1.582 16.189 1.00 65.62 115 ALA A C 1
ATOM 929 O O . ALA A 1 115 ? 17.946 -1.705 17.111 1.00 65.62 115 ALA A O 1
ATOM 930 N N . GLU A 1 116 ? 17.459 -0.992 15.038 1.00 64.31 116 GLU A N 1
ATOM 931 C CA . GLU A 1 116 ? 18.773 -0.420 14.713 1.00 64.31 116 GLU A CA 1
ATOM 932 C C . GLU A 1 116 ? 18.950 0.979 15.313 1.00 64.31 116 GLU A C 1
ATOM 934 O O . GLU A 1 116 ? 20.032 1.313 15.807 1.00 64.31 116 GLU A O 1
ATOM 939 N N . GLY A 1 117 ? 17.873 1.771 15.369 1.00 53.28 117 GLY A N 1
ATOM 940 C CA . GLY A 1 117 ? 17.840 3.072 16.039 1.00 53.28 117 GLY A CA 1
ATOM 941 C C . GLY A 1 117 ? 18.173 2.988 17.531 1.00 53.28 117 GLY A C 1
ATOM 942 O O . GLY A 1 117 ? 18.667 3.960 18.099 1.00 53.28 117 GLY A O 1
ATOM 943 N N . GLY A 1 118 ? 17.990 1.814 18.145 1.00 52.12 118 GLY A N 1
ATOM 944 C CA . GLY A 1 118 ? 18.415 1.516 19.510 1.00 52.12 118 GLY A CA 1
ATOM 945 C C . GLY A 1 118 ? 19.915 1.246 19.688 1.00 52.12 118 GLY A C 1
ATOM 946 O O . GLY A 1 118 ? 20.371 1.248 20.830 1.00 52.12 118 GLY A O 1
ATOM 947 N N . LYS A 1 119 ? 20.693 1.000 18.618 1.00 51.94 119 LYS A N 1
ATOM 948 C CA . LYS A 1 119 ? 22.039 0.410 18.753 1.00 51.94 119 LYS A CA 1
ATOM 949 C C . LYS A 1 119 ? 23.233 1.216 18.228 1.00 51.94 119 LYS A C 1
ATOM 951 O O . LYS A 1 119 ? 24.314 0.949 18.741 1.00 51.94 119 LYS A O 1
ATOM 956 N N . VAL A 1 120 ? 23.125 2.170 17.285 1.00 48.62 120 VAL A N 1
ATOM 957 C CA . VAL A 1 120 ? 24.370 2.764 16.706 1.00 48.62 120 VAL A CA 1
ATOM 958 C C . VAL A 1 120 ? 24.382 4.285 16.414 1.00 48.62 120 VAL A C 1
ATOM 960 O O . VAL A 1 120 ? 25.459 4.867 16.423 1.00 48.62 120 VAL A O 1
ATOM 963 N N . GLU A 1 121 ? 23.260 5.004 16.261 1.00 49.69 121 GLU A N 1
ATOM 964 C CA . GLU A 1 121 ? 23.302 6.427 15.809 1.00 49.69 121 GLU A CA 1
ATOM 965 C C . GLU A 1 121 ? 22.795 7.478 16.820 1.00 49.69 121 GLU A C 1
ATOM 967 O O . GLU A 1 121 ? 22.815 8.683 16.558 1.00 49.69 121 GLU A O 1
ATOM 972 N N . MET A 1 122 ? 22.357 7.060 18.011 1.00 50.84 122 MET A N 1
ATOM 973 C CA . MET A 1 122 ? 21.660 7.932 18.973 1.00 50.84 122 MET A CA 1
ATOM 974 C C . MET A 1 122 ? 22.525 8.991 19.679 1.00 50.84 122 MET A C 1
ATOM 976 O O . MET A 1 122 ? 21.989 9.748 20.489 1.00 50.84 122 MET A O 1
ATOM 980 N N . GLN A 1 123 ? 23.832 9.075 19.417 1.00 54.12 123 GLN A N 1
ATOM 981 C CA . GLN A 1 123 ? 24.734 9.968 20.162 1.00 54.12 123 GLN A CA 1
ATOM 982 C C . GLN A 1 123 ? 25.188 11.226 19.402 1.00 54.12 123 GLN A C 1
ATOM 984 O O . GLN A 1 123 ? 25.676 12.143 20.052 1.00 54.12 123 GLN A O 1
ATOM 989 N N . GLN A 1 124 ? 24.982 11.333 18.080 1.00 59.62 124 GLN A N 1
ATOM 990 C CA . GLN A 1 124 ? 25.471 12.493 17.301 1.00 59.62 124 GLN A CA 1
ATOM 991 C C . GLN A 1 124 ? 24.389 13.317 16.584 1.00 59.62 124 GLN A C 1
ATOM 993 O O . GLN A 1 124 ? 24.684 14.414 16.126 1.00 59.62 124 GLN A O 1
ATOM 998 N N . GLN A 1 125 ? 23.138 12.849 16.515 1.00 67.75 125 GLN A N 1
ATOM 999 C CA . GLN A 1 125 ? 22.057 13.622 15.887 1.00 67.75 125 GLN A CA 1
ATOM 1000 C C . GLN A 1 125 ? 21.475 14.675 16.828 1.00 67.75 125 GLN A C 1
ATOM 1002 O O . GLN A 1 125 ? 21.104 14.359 17.970 1.00 67.75 125 GLN A O 1
ATOM 1007 N N . THR A 1 126 ? 21.319 15.892 16.307 1.00 80.25 126 THR A N 1
ATOM 1008 C CA . THR A 1 126 ? 20.604 16.993 16.966 1.00 80.25 126 THR A CA 1
ATOM 1009 C C . THR A 1 126 ? 19.129 16.636 17.173 1.00 80.25 126 THR A C 1
ATOM 1011 O O . THR A 1 126 ? 18.574 15.777 16.482 1.00 80.25 126 THR A O 1
ATOM 1014 N N . ASN A 1 127 ? 18.451 17.298 18.119 1.00 80.81 127 ASN A N 1
ATOM 1015 C CA . ASN A 1 127 ? 17.022 17.047 18.341 1.00 80.81 127 ASN A CA 1
ATOM 1016 C C . ASN A 1 127 ? 16.183 17.323 17.073 1.00 80.81 127 ASN A C 1
ATOM 1018 O O . ASN A 1 127 ? 15.282 16.553 16.753 1.00 80.81 127 ASN A O 1
ATOM 1022 N N . GLY A 1 128 ? 16.550 18.351 16.297 1.00 84.88 128 GLY A N 1
ATOM 1023 C CA . GLY A 1 128 ? 15.875 18.691 15.039 1.00 84.88 128 GLY A CA 1
ATOM 1024 C C . GLY A 1 128 ? 15.993 17.606 13.962 1.00 84.88 128 GLY A C 1
ATOM 1025 O O . GLY A 1 128 ? 15.007 17.284 13.304 1.00 84.88 128 GLY A O 1
ATOM 1026 N N . GLU A 1 129 ? 17.161 16.976 13.807 1.00 83.75 129 GLU A N 1
ATOM 1027 C CA . GLU A 1 129 ? 17.347 15.873 12.846 1.00 83.75 129 GLU A CA 1
ATOM 1028 C C . GLU A 1 129 ? 16.534 14.633 13.231 1.00 83.75 129 GLU A C 1
ATOM 1030 O O . GLU A 1 129 ? 15.954 13.969 12.367 1.00 83.75 129 GLU A O 1
ATOM 1035 N N . ARG A 1 130 ? 16.434 14.341 14.535 1.00 78.06 130 ARG A N 1
ATOM 1036 C CA . ARG A 1 130 ? 15.605 13.236 15.041 1.00 78.06 130 ARG A CA 1
ATOM 1037 C C . ARG A 1 130 ? 14.126 13.479 14.772 1.00 78.06 130 ARG A C 1
ATOM 1039 O O . ARG A 1 130 ? 13.429 12.565 14.331 1.00 78.06 130 ARG A O 1
ATOM 1046 N N . GLU A 1 131 ? 13.646 14.693 15.024 1.00 81.31 131 GLU A N 1
ATOM 1047 C CA . GLU A 1 131 ? 12.262 15.084 14.744 1.00 81.31 131 GLU A CA 1
ATOM 1048 C C . GLU A 1 131 ? 11.955 15.026 13.244 1.00 81.31 131 GLU A C 1
ATOM 1050 O O . GLU A 1 131 ? 10.952 14.425 12.853 1.00 81.31 131 GLU A O 1
ATOM 1055 N N . ALA A 1 132 ? 12.849 15.537 12.392 1.00 85.19 132 ALA A N 1
ATOM 1056 C CA . ALA A 1 132 ? 12.706 15.458 10.939 1.00 85.19 132 ALA A CA 1
ATOM 1057 C C . ALA A 1 132 ? 12.666 14.003 10.435 1.00 85.19 132 ALA A C 1
ATOM 1059 O O . ALA A 1 132 ? 11.810 13.655 9.618 1.00 85.19 132 ALA A O 1
ATOM 1060 N N . ARG A 1 133 ? 13.535 13.122 10.959 1.00 82.81 133 ARG A N 1
ATOM 1061 C CA . ARG A 1 133 ? 13.537 11.684 10.631 1.00 82.81 133 ARG A CA 1
ATOM 1062 C C . ARG A 1 133 ? 12.225 11.016 11.039 1.00 82.81 133 ARG A C 1
ATOM 1064 O O . ARG A 1 133 ? 11.655 10.267 10.247 1.00 82.81 133 ARG A O 1
ATOM 1071 N N . ARG A 1 134 ? 11.719 11.312 12.242 1.00 78.62 134 ARG A N 1
ATOM 1072 C CA . ARG A 1 134 ? 10.425 10.802 12.728 1.00 78.62 134 ARG A CA 1
ATOM 1073 C C . ARG A 1 134 ? 9.269 11.277 11.853 1.00 78.62 134 ARG A C 1
ATOM 1075 O O . ARG A 1 134 ? 8.430 10.464 11.475 1.00 78.62 134 ARG A O 1
ATOM 1082 N N . LEU A 1 135 ? 9.243 12.558 11.491 1.00 81.81 135 LEU A N 1
ATOM 1083 C CA . LEU A 1 135 ? 8.214 13.113 10.616 1.00 81.81 135 LEU A CA 1
ATOM 1084 C C . LEU A 1 135 ? 8.232 12.442 9.236 1.00 81.81 135 LEU A C 1
ATOM 1086 O O . LEU A 1 135 ? 7.186 12.032 8.73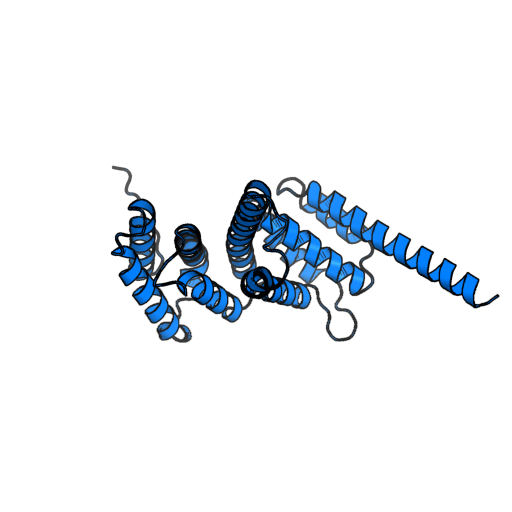6 1.00 81.81 135 LEU A O 1
ATOM 1090 N N . LEU A 1 136 ? 9.417 12.262 8.648 1.00 83.75 136 LEU A N 1
ATOM 1091 C CA . LEU A 1 136 ? 9.569 11.604 7.352 1.00 83.75 136 LEU A CA 1
ATOM 1092 C C . LEU A 1 136 ? 9.124 10.135 7.394 1.00 83.75 136 LEU A C 1
ATOM 1094 O O . LEU A 1 136 ? 8.429 9.678 6.484 1.00 83.75 136 LEU A O 1
ATOM 1098 N N . ALA A 1 137 ? 9.493 9.404 8.449 1.00 80.44 137 ALA A N 1
ATOM 1099 C CA . ALA A 1 137 ? 9.061 8.024 8.654 1.00 80.44 137 ALA A CA 1
ATOM 1100 C C . ALA A 1 137 ? 7.531 7.927 8.767 1.00 80.44 137 ALA A C 1
ATOM 1102 O O . ALA A 1 137 ? 6.924 7.072 8.120 1.00 80.44 137 ALA A O 1
ATOM 1103 N N . ARG A 1 138 ? 6.898 8.857 9.497 1.00 78.44 138 ARG A N 1
ATOM 1104 C CA . ARG A 1 138 ? 5.432 8.950 9.611 1.00 78.44 138 ARG A CA 1
ATOM 1105 C C . ARG A 1 138 ? 4.760 9.237 8.270 1.00 78.44 138 ARG A C 1
ATOM 1107 O O . ARG A 1 138 ? 3.830 8.529 7.890 1.00 78.44 138 ARG A O 1
ATOM 1114 N N . MET A 1 139 ? 5.251 10.229 7.523 1.00 83.44 139 MET A N 1
ATOM 1115 C CA . MET A 1 139 ? 4.723 10.558 6.192 1.00 83.44 139 MET A CA 1
ATOM 1116 C C . MET A 1 139 ? 4.807 9.358 5.240 1.00 83.44 139 MET A C 1
ATOM 1118 O O . MET A 1 139 ? 3.815 9.021 4.593 1.00 83.44 139 MET A O 1
ATOM 1122 N N . ARG A 1 140 ? 5.958 8.669 5.213 1.00 85.69 140 ARG A N 1
ATOM 1123 C CA . ARG A 1 140 ? 6.138 7.436 4.432 1.00 85.69 140 ARG A CA 1
ATOM 1124 C C . ARG A 1 140 ? 5.173 6.334 4.862 1.00 85.69 140 ARG A C 1
ATOM 1126 O O . ARG A 1 140 ? 4.584 5.697 3.996 1.00 85.69 140 ARG A O 1
ATOM 1133 N N . GLY A 1 141 ? 4.992 6.117 6.166 1.00 81.56 141 GLY A N 1
ATOM 1134 C CA . GLY A 1 141 ? 4.085 5.096 6.698 1.00 81.56 141 GLY A CA 1
ATOM 1135 C C . GLY A 1 141 ? 2.639 5.296 6.235 1.00 81.56 141 GLY A C 1
ATOM 1136 O O . GLY A 1 141 ? 2.011 4.363 5.736 1.00 81.56 141 GLY A O 1
ATOM 1137 N N . LEU A 1 142 ? 2.138 6.533 6.296 1.00 82.31 142 LEU A N 1
ATOM 1138 C CA . LEU A 1 142 ? 0.800 6.877 5.800 1.00 82.31 142 LEU A CA 1
ATOM 1139 C C . LEU A 1 142 ? 0.673 6.695 4.281 1.00 82.31 142 LEU A C 1
ATOM 1141 O O . LEU A 1 142 ? -0.325 6.147 3.802 1.00 82.31 142 LEU A O 1
ATOM 1145 N N . GLY A 1 143 ? 1.689 7.120 3.523 1.00 89.00 143 GLY A N 1
ATOM 1146 C CA . GLY A 1 143 ? 1.764 6.872 2.084 1.00 89.00 143 GLY A CA 1
ATOM 1147 C C . GLY A 1 143 ? 1.747 5.380 1.751 1.00 89.00 143 GLY A C 1
ATOM 1148 O O . GLY A 1 143 ? 1.060 4.971 0.815 1.00 89.00 143 GLY A O 1
ATOM 1149 N N . ASN A 1 144 ? 2.417 4.559 2.564 1.00 88.62 144 ASN A N 1
ATOM 1150 C CA . ASN A 1 144 ? 2.489 3.111 2.387 1.00 88.62 144 ASN A CA 1
ATOM 1151 C C . ASN A 1 144 ? 1.118 2.461 2.538 1.00 88.62 144 ASN A C 1
ATOM 1153 O O . ASN A 1 144 ? 0.668 1.752 1.641 1.00 88.62 144 ASN A O 1
ATOM 1157 N N . VAL A 1 145 ? 0.407 2.767 3.625 1.00 88.88 145 VAL A N 1
ATOM 1158 C CA . VAL A 1 145 ? -0.939 2.226 3.864 1.00 88.88 145 VAL A CA 1
ATOM 1159 C C . VAL A 1 145 ? -1.888 2.589 2.722 1.00 88.88 145 VAL A C 1
ATOM 1161 O O . VAL A 1 145 ? -2.645 1.739 2.244 1.00 88.88 145 VAL A O 1
ATOM 1164 N N . ARG A 1 146 ? -1.821 3.833 2.233 1.00 91.06 146 ARG A N 1
ATOM 1165 C CA . ARG A 1 146 ? -2.665 4.281 1.122 1.00 91.06 146 ARG A CA 1
ATOM 1166 C C . ARG A 1 146 ? -2.315 3.583 -0.190 1.00 91.06 146 ARG A C 1
ATOM 1168 O O . ARG A 1 146 ? -3.216 3.102 -0.873 1.00 91.06 146 ARG A O 1
ATOM 1175 N N . LEU A 1 147 ? -1.030 3.498 -0.529 1.00 92.75 147 LEU A N 1
ATOM 1176 C CA . LEU A 1 147 ? -0.566 2.822 -1.738 1.00 92.75 147 LEU A CA 1
ATOM 1177 C C . LEU A 1 147 ? -0.963 1.345 -1.741 1.00 92.75 147 LEU A C 1
ATOM 1179 O O . LEU A 1 147 ? -1.492 0.855 -2.734 1.00 92.75 147 LEU A O 1
ATOM 1183 N N . ILE A 1 148 ? -0.757 0.650 -0.626 1.00 92.50 148 ILE A N 1
ATOM 1184 C CA . ILE A 1 148 ? -1.086 -0.769 -0.478 1.00 92.50 148 ILE A CA 1
ATOM 1185 C C . ILE A 1 148 ? -2.592 -1.002 -0.640 1.00 92.50 148 ILE A C 1
ATOM 1187 O O . ILE A 1 148 ? -2.991 -1.925 -1.351 1.00 92.50 148 ILE A O 1
ATOM 1191 N N . GLY A 1 149 ? -3.435 -0.140 -0.062 1.00 93.44 149 GLY A N 1
ATOM 1192 C CA . GLY A 1 149 ? -4.885 -0.199 -0.265 1.00 93.44 149 GLY A CA 1
ATOM 1193 C C . GLY A 1 149 ? -5.289 -0.072 -1.740 1.00 93.44 149 GLY A C 1
ATOM 1194 O O . GLY A 1 149 ? -6.106 -0.858 -2.228 1.00 93.44 149 GLY A O 1
ATOM 1195 N N . GLU A 1 150 ? -4.679 0.862 -2.476 1.00 94.88 150 GLU A N 1
ATOM 1196 C CA . GLU A 1 150 ? -4.935 1.037 -3.914 1.00 94.88 150 GLU A CA 1
ATOM 1197 C C . GLU A 1 150 ? -4.396 -0.131 -4.756 1.00 94.88 150 GLU A C 1
ATOM 1199 O O . GLU A 1 150 ? -5.084 -0.622 -5.652 1.00 94.88 150 GLU A O 1
ATOM 1204 N N . LEU A 1 151 ? -3.209 -0.654 -4.436 1.00 94.75 151 LEU A N 1
ATOM 1205 C CA . LEU A 1 151 ? -2.649 -1.832 -5.103 1.00 94.75 151 LEU A CA 1
ATOM 1206 C C . LEU A 1 151 ? -3.499 -3.089 -4.864 1.00 94.75 151 LEU A C 1
ATOM 1208 O O . LEU A 1 151 ? -3.674 -3.900 -5.776 1.00 94.75 151 LEU A O 1
ATOM 1212 N N . TYR A 1 152 ? -4.066 -3.257 -3.669 1.00 94.44 152 TYR A N 1
ATOM 1213 C CA . TYR A 1 152 ? -4.982 -4.360 -3.384 1.00 94.44 152 TYR A CA 1
ATOM 1214 C C . TYR A 1 152 ? -6.297 -4.230 -4.163 1.00 94.44 152 TYR A C 1
ATOM 1216 O O . TYR A 1 152 ? -6.724 -5.197 -4.797 1.00 94.44 152 TYR A O 1
ATOM 1224 N N . LYS A 1 153 ? -6.894 -3.029 -4.222 1.00 93.38 153 LYS A N 1
ATOM 1225 C CA . LYS A 1 153 ? -8.053 -2.750 -5.095 1.00 93.38 153 LYS A CA 1
ATOM 1226 C C . LYS A 1 153 ? -7.766 -3.087 -6.557 1.00 93.38 153 LYS A C 1
ATOM 1228 O O . LYS A 1 153 ? -8.611 -3.670 -7.234 1.00 93.38 153 LYS A O 1
ATOM 1233 N N . ALA A 1 154 ? -6.558 -2.777 -7.015 1.00 92.81 154 ALA A N 1
ATOM 1234 C CA . ALA A 1 154 ? -6.074 -3.083 -8.354 1.00 92.81 154 ALA A CA 1
ATOM 1235 C C . ALA A 1 154 ? -5.688 -4.567 -8.563 1.00 92.81 154 ALA A C 1
ATOM 1237 O O . ALA A 1 154 ? -5.167 -4.921 -9.618 1.00 92.81 154 ALA A O 1
ATOM 1238 N N . ARG A 1 155 ? -5.934 -5.451 -7.581 1.00 92.44 155 ARG A N 1
ATOM 1239 C CA . ARG A 1 155 ? -5.590 -6.890 -7.599 1.00 92.44 155 ARG A CA 1
ATOM 1240 C C . ARG A 1 155 ? -4.095 -7.177 -7.798 1.00 92.44 155 ARG A C 1
ATOM 1242 O O . ARG A 1 155 ? -3.708 -8.250 -8.276 1.00 92.44 155 ARG A O 1
ATOM 1249 N N . MET A 1 156 ? -3.247 -6.232 -7.399 1.00 93.69 156 MET A N 1
ATOM 1250 C CA . MET A 1 156 ? -1.791 -6.368 -7.452 1.00 93.69 156 MET A CA 1
ATOM 1251 C C . MET A 1 156 ? -1.218 -7.048 -6.206 1.00 93.69 156 MET A C 1
ATOM 1253 O O . MET A 1 156 ? -0.160 -7.669 -6.300 1.00 93.69 156 MET A O 1
ATOM 1257 N N . LEU A 1 157 ? -1.931 -6.995 -5.076 1.00 92.88 157 LEU A N 1
ATOM 1258 C CA . LEU A 1 157 ? -1.529 -7.606 -3.805 1.00 92.88 157 LEU A CA 1
ATOM 1259 C C . LEU A 1 157 ? -2.442 -8.763 -3.402 1.00 92.88 157 LEU A C 1
ATOM 1261 O O . LEU A 1 157 ? -3.572 -8.887 -3.874 1.00 92.88 157 LEU A O 1
ATOM 1265 N N . THR A 1 158 ? -1.934 -9.611 -2.510 1.00 91.06 158 THR A N 1
ATOM 1266 C CA . THR A 1 158 ? -2.694 -10.706 -1.903 1.00 91.06 158 THR A CA 1
ATOM 1267 C C . THR A 1 158 ? -3.332 -10.261 -0.590 1.00 91.06 158 THR A C 1
ATOM 1269 O O . THR A 1 158 ? -2.868 -9.334 0.071 1.00 91.06 158 THR A O 1
ATOM 1272 N N . GLU A 1 159 ? -4.389 -10.959 -0.180 1.00 92.50 159 GLU A N 1
ATOM 1273 C CA . GLU A 1 159 ? -5.080 -10.709 1.091 1.00 92.50 159 GLU A CA 1
ATOM 1274 C C . GLU A 1 159 ? -4.159 -10.875 2.310 1.00 92.50 159 GLU A C 1
ATOM 1276 O O . GLU A 1 159 ? -4.268 -10.128 3.280 1.00 92.50 159 GLU A O 1
ATOM 1281 N N . ARG A 1 160 ? -3.179 -11.785 2.233 1.00 91.31 160 ARG A N 1
ATOM 1282 C CA . ARG A 1 160 ? -2.170 -11.983 3.283 1.00 91.31 160 ARG A CA 1
ATOM 1283 C C . ARG A 1 160 ? -1.451 -10.679 3.647 1.00 91.31 1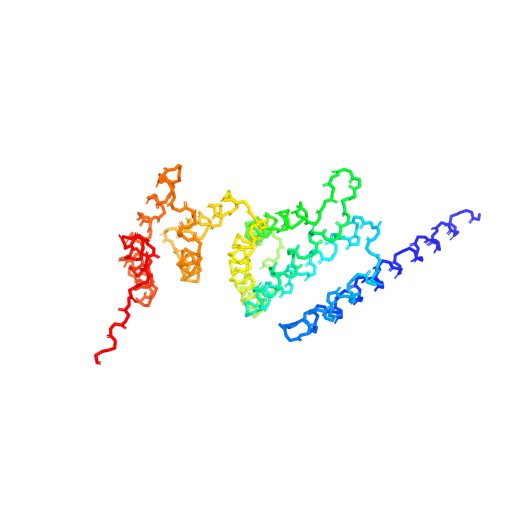60 ARG A C 1
ATOM 1285 O O . ARG A 1 160 ? -1.366 -10.358 4.829 1.00 91.31 160 ARG A O 1
ATOM 1292 N N . ILE A 1 161 ? -1.007 -9.917 2.644 1.00 89.50 161 ILE A N 1
ATOM 1293 C CA . ILE A 1 161 ? -0.327 -8.627 2.844 1.00 89.50 161 ILE A CA 1
ATOM 1294 C C . ILE A 1 161 ? -1.254 -7.628 3.554 1.00 89.50 161 ILE A C 1
ATOM 1296 O O . ILE A 1 161 ? -0.817 -6.871 4.420 1.00 89.50 161 ILE A O 1
ATOM 1300 N N . MET A 1 162 ? -2.558 -7.664 3.258 1.00 92.56 162 MET A N 1
ATOM 1301 C CA . MET A 1 162 ? -3.540 -6.800 3.920 1.00 92.56 162 MET A CA 1
ATOM 1302 C C . MET A 1 162 ? -3.723 -7.154 5.396 1.00 92.56 162 MET A C 1
ATOM 1304 O O . MET A 1 162 ? -3.764 -6.256 6.237 1.00 92.56 162 MET A O 1
ATOM 1308 N N . HIS A 1 163 ? -3.788 -8.443 5.736 1.00 93.00 163 HIS A N 1
ATOM 1309 C CA . HIS A 1 163 ? -3.865 -8.860 7.137 1.00 93.00 163 HIS A CA 1
ATOM 1310 C C . HIS A 1 163 ? -2.606 -8.486 7.920 1.00 93.00 163 HIS A C 1
ATOM 1312 O O . HIS A 1 163 ? -2.726 -8.061 9.067 1.00 93.00 163 HIS A O 1
ATOM 1318 N N . GLU A 1 164 ? -1.419 -8.620 7.328 1.00 89.62 164 GLU A N 1
ATOM 1319 C CA . GLU A 1 164 ? -0.158 -8.203 7.955 1.00 89.62 164 GLU A CA 1
ATOM 1320 C C . GLU A 1 164 ? -0.138 -6.684 8.208 1.00 89.62 164 GLU A C 1
ATOM 1322 O O . GLU A 1 164 ? 0.176 -6.255 9.320 1.00 89.62 164 GLU A O 1
ATOM 1327 N N . CYS A 1 165 ? -0.607 -5.882 7.245 1.00 89.38 165 CYS A N 1
ATOM 1328 C CA . CYS A 1 165 ? -0.782 -4.436 7.402 1.00 89.38 165 CYS A CA 1
ATOM 1329 C C . CYS A 1 165 ? -1.695 -4.079 8.585 1.00 89.38 165 CYS A C 1
ATOM 1331 O O . CYS A 1 165 ? -1.314 -3.297 9.456 1.00 89.38 165 CYS A O 1
ATOM 1333 N N . ILE A 1 166 ? -2.887 -4.685 8.650 1.00 92.69 166 ILE A N 1
ATOM 1334 C CA . ILE A 1 166 ? -3.872 -4.406 9.706 1.00 92.69 166 ILE A CA 1
ATOM 1335 C C . ILE A 1 166 ? -3.329 -4.806 11.083 1.00 92.69 166 ILE A C 1
ATOM 1337 O O . ILE A 1 166 ? -3.447 -4.032 12.032 1.00 92.69 166 ILE A O 1
ATOM 1341 N N . LYS A 1 167 ? -2.696 -5.982 11.197 1.00 90.44 167 LYS A N 1
ATOM 1342 C CA . LYS A 1 167 ? -2.069 -6.434 12.451 1.00 90.44 167 LYS A CA 1
ATOM 1343 C C . LYS A 1 167 ? -1.016 -5.448 12.929 1.00 90.44 167 LYS A C 1
ATOM 1345 O O . LYS A 1 167 ? -0.999 -5.116 14.111 1.00 90.44 167 LYS A O 1
ATOM 1350 N N . LYS A 1 168 ? -0.167 -4.966 12.020 1.00 86.31 168 LYS A N 1
ATOM 1351 C CA . LYS A 1 168 ? 0.908 -4.036 12.362 1.00 86.31 168 LYS A CA 1
ATOM 1352 C C . LYS A 1 168 ? 0.371 -2.689 12.846 1.00 86.31 168 LYS A C 1
ATOM 1354 O O . LYS A 1 168 ? 0.829 -2.201 13.871 1.00 86.31 168 LYS A O 1
ATOM 1359 N N . LEU A 1 169 ? -0.638 -2.142 12.166 1.00 88.50 169 LEU A N 1
ATOM 1360 C CA . LEU A 1 169 ? -1.278 -0.880 12.560 1.00 88.50 169 LEU A CA 1
ATOM 1361 C C . LEU A 1 169 ? -2.032 -0.993 13.891 1.00 88.50 169 LEU A C 1
ATOM 1363 O O . LEU A 1 169 ? -2.052 -0.051 14.677 1.00 88.50 169 LEU A O 1
ATOM 1367 N N . LEU A 1 170 ? -2.654 -2.143 14.167 1.00 89.50 170 LEU A N 1
ATOM 1368 C CA . LEU A 1 170 ? -3.371 -2.352 15.423 1.00 89.50 170 LEU A CA 1
ATOM 1369 C C 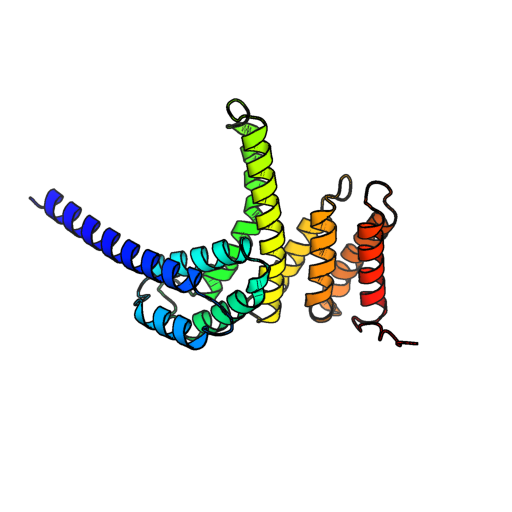. LEU A 1 170 ? -2.446 -2.715 16.589 1.00 89.50 170 LEU A C 1
ATOM 1371 O O . LEU A 1 170 ? -2.806 -2.409 17.720 1.00 89.50 170 LEU A O 1
ATOM 1375 N N . GLY A 1 171 ? -1.300 -3.361 16.343 1.00 75.88 171 GLY A N 1
ATOM 1376 C CA . GLY A 1 171 ? -0.474 -4.089 17.320 1.00 75.88 171 GLY A CA 1
ATOM 1377 C C . GLY A 1 171 ? -0.012 -3.322 18.566 1.00 75.88 171 GLY A C 1
ATOM 1378 O O . GLY A 1 171 ? 0.270 -3.938 19.591 1.00 75.88 171 GLY A O 1
ATOM 1379 N N . GLN A 1 172 ? 0.010 -1.989 18.545 1.00 67.06 172 GLN A N 1
ATOM 1380 C CA . GLN A 1 172 ? 0.444 -1.163 19.680 1.00 67.06 172 GLN A CA 1
ATOM 1381 C C . GLN A 1 172 ? -0.718 -0.799 20.627 1.00 67.06 172 GLN A C 1
ATOM 1383 O O . GLN A 1 172 ? -0.930 0.361 20.968 1.00 67.06 172 GLN A O 1
ATOM 1388 N N . HIS A 1 173 ? -1.489 -1.788 21.095 1.00 64.94 173 HIS A N 1
ATOM 1389 C CA . HIS A 1 173 ? -2.737 -1.555 21.853 1.00 64.94 173 HIS A CA 1
ATOM 1390 C C . HIS A 1 173 ? -2.554 -0.739 23.151 1.00 64.94 173 HIS A C 1
ATOM 1392 O O . HIS A 1 173 ? -3.482 -0.069 23.605 1.00 64.94 173 HIS A O 1
ATOM 1398 N N . GLN A 1 174 ? -1.374 -0.824 23.777 1.00 67.88 174 GLN A N 1
ATOM 1399 C CA . GLN A 1 174 ? -1.072 -0.193 25.071 1.00 67.88 174 GLN A CA 1
ATOM 1400 C C . GLN A 1 174 ? -0.728 1.300 24.937 1.00 67.88 174 GLN A C 1
ATOM 1402 O O . GLN A 1 174 ? -1.007 2.095 25.847 1.00 67.88 174 GLN A O 1
ATOM 1407 N N . ASN A 1 175 ? -0.151 1.680 23.794 1.00 73.00 175 ASN A N 1
ATOM 1408 C CA . ASN A 1 175 ? 0.209 3.052 23.461 1.00 73.00 175 ASN A CA 1
ATOM 1409 C C . ASN A 1 175 ? 0.010 3.308 21.956 1.00 73.00 175 ASN A C 1
ATOM 1411 O O . ASN A 1 175 ? 0.991 3.410 21.224 1.00 73.00 175 ASN A O 1
ATOM 1415 N N . PRO A 1 176 ? -1.251 3.344 21.493 1.00 81.62 176 PRO A N 1
ATOM 1416 C CA . PRO A 1 176 ? -1.557 3.478 20.075 1.00 81.62 176 PRO A CA 1
ATOM 1417 C C . PRO A 1 176 ? -1.153 4.863 19.564 1.00 81.62 176 PRO A C 1
ATOM 1419 O O . PRO A 1 176 ? -1.536 5.875 20.155 1.00 81.62 176 PRO A O 1
ATOM 1422 N N . GLU A 1 177 ? -0.432 4.910 18.446 1.00 85.88 177 GLU A N 1
ATOM 1423 C CA . GLU A 1 177 ? -0.257 6.148 17.688 1.00 85.88 177 GLU A CA 1
ATOM 1424 C C . GLU A 1 177 ? -1.566 6.487 16.961 1.00 85.88 177 GLU A C 1
ATOM 1426 O O . GLU A 1 177 ? -2.154 5.640 16.282 1.00 85.88 177 GLU A O 1
ATOM 1431 N N . GLU A 1 178 ? -2.050 7.723 17.108 1.00 89.12 178 GLU A N 1
ATOM 1432 C CA . GLU A 1 178 ? -3.304 8.163 16.481 1.00 89.12 178 GLU A CA 1
ATOM 1433 C C . GLU A 1 178 ? -3.266 7.997 14.961 1.00 89.12 178 GLU A C 1
ATOM 1435 O O . GLU A 1 178 ? -4.258 7.587 14.358 1.00 89.12 178 GLU A O 1
ATOM 1440 N N . GLU A 1 179 ? -2.113 8.249 14.348 1.00 86.00 179 GLU A N 1
ATOM 1441 C CA . GLU A 1 179 ? -1.902 8.118 12.913 1.00 86.00 179 GLU A CA 1
ATOM 1442 C C . GLU A 1 179 ? -2.080 6.674 12.421 1.00 86.00 179 GLU A C 1
ATOM 1444 O O . GLU A 1 179 ? -2.717 6.462 11.388 1.00 86.00 179 GLU A O 1
ATOM 1449 N N . ASP A 1 180 ? -1.586 5.683 13.169 1.00 87.88 180 ASP A N 1
ATOM 1450 C CA . ASP A 1 180 ? -1.740 4.264 12.827 1.00 87.88 180 ASP A CA 1
ATOM 1451 C C . ASP A 1 180 ? -3.214 3.836 12.936 1.00 87.88 180 ASP A C 1
ATOM 1453 O O . ASP A 1 180 ? -3.741 3.123 12.072 1.00 87.88 180 ASP A O 1
ATOM 1457 N N . VAL A 1 181 ? -3.919 4.343 13.954 1.00 92.56 181 VAL A N 1
ATOM 1458 C CA . VAL A 1 181 ? -5.359 4.114 14.137 1.00 92.56 181 VAL A CA 1
ATOM 1459 C C . VAL A 1 181 ? -6.174 4.762 13.012 1.00 92.56 181 VAL A C 1
ATOM 1461 O O . VAL A 1 181 ? -7.098 4.150 12.468 1.00 92.56 181 VAL A O 1
ATOM 1464 N N . GLU A 1 182 ? -5.837 5.987 12.610 1.00 92.25 182 GLU A N 1
ATOM 1465 C CA . GLU A 1 182 ? -6.467 6.622 11.454 1.00 92.25 182 GLU A CA 1
ATOM 1466 C C . GLU A 1 182 ? -6.201 5.838 10.167 1.00 92.25 182 GLU A C 1
ATOM 1468 O O . GLU A 1 182 ? -7.116 5.645 9.358 1.00 92.25 182 GLU A O 1
ATOM 1473 N N . ALA A 1 183 ? -4.963 5.381 9.974 1.00 90.50 183 ALA A N 1
ATOM 1474 C CA . ALA A 1 183 ? -4.549 4.646 8.792 1.00 90.50 183 ALA A CA 1
ATOM 1475 C C . ALA A 1 183 ? -5.319 3.328 8.658 1.00 90.50 183 ALA A C 1
ATOM 1477 O O . ALA A 1 183 ? -5.849 3.053 7.579 1.00 90.50 183 ALA A O 1
ATOM 1478 N N . VAL A 1 184 ? -5.474 2.555 9.741 1.00 93.69 184 VAL A N 1
ATOM 1479 C CA . VAL A 1 184 ? -6.247 1.302 9.698 1.00 93.69 184 VAL A CA 1
ATOM 1480 C C . VAL A 1 184 ? -7.735 1.554 9.458 1.00 93.69 184 VAL A C 1
ATOM 1482 O O . VAL A 1 184 ? -8.345 0.838 8.665 1.00 93.69 184 VAL A O 1
ATOM 1485 N N . CYS A 1 185 ? -8.323 2.606 10.043 1.00 95.00 185 CYS A N 1
ATOM 1486 C CA . CYS A 1 185 ? -9.721 2.967 9.781 1.00 95.00 185 CYS A CA 1
ATOM 1487 C C . CYS A 1 185 ? -9.942 3.311 8.301 1.00 95.00 185 CYS A C 1
ATOM 1489 O O . CYS A 1 185 ? -10.889 2.826 7.681 1.00 95.00 185 CYS A O 1
ATOM 1491 N N . ARG A 1 186 ? -9.047 4.117 7.709 1.00 91.31 186 ARG A N 1
ATOM 1492 C CA . ARG A 1 186 ? -9.112 4.471 6.282 1.00 91.31 186 ARG A CA 1
ATOM 1493 C C . ARG A 1 186 ? -8.907 3.249 5.396 1.00 91.31 186 ARG A C 1
ATOM 1495 O O . ARG A 1 186 ? -9.662 3.065 4.448 1.00 91.31 186 ARG A O 1
ATOM 1502 N N . LEU A 1 187 ? -7.930 2.405 5.721 1.00 93.62 187 LEU A N 1
ATOM 1503 C CA . LEU A 1 187 ? -7.646 1.181 4.980 1.00 93.62 187 LEU A CA 1
ATOM 1504 C C . LEU A 1 187 ? -8.869 0.262 4.944 1.00 93.62 187 LEU A C 1
ATOM 1506 O O . LEU A 1 187 ? -9.311 -0.142 3.870 1.00 93.62 187 LEU A O 1
ATOM 1510 N N . LEU A 1 188 ? -9.464 -0.011 6.107 1.00 95.50 188 LEU A N 1
ATOM 1511 C CA . LEU A 1 188 ? -10.672 -0.825 6.225 1.00 95.50 188 LEU A CA 1
ATOM 1512 C C . LEU A 1 188 ? -11.868 -0.194 5.504 1.00 95.50 188 LEU A C 1
ATOM 1514 O O . LEU A 1 188 ? -12.650 -0.918 4.897 1.00 95.50 188 LEU A O 1
ATOM 1518 N N . GLY A 1 189 ? -11.990 1.134 5.481 1.00 93.19 189 GLY A N 1
ATOM 1519 C CA . GLY A 1 189 ? -13.011 1.814 4.676 1.00 93.19 189 GLY A CA 1
ATOM 1520 C C . GLY A 1 189 ? -12.882 1.554 3.168 1.00 93.19 189 GLY A C 1
ATOM 1521 O O . GLY A 1 189 ? -13.881 1.564 2.454 1.00 93.19 189 GLY A O 1
ATOM 1522 N N . VAL A 1 190 ? -11.666 1.283 2.686 1.00 90.38 190 VAL A N 1
ATOM 1523 C CA . VAL A 1 190 ? -11.366 1.038 1.268 1.00 90.38 190 VAL A CA 1
ATOM 1524 C C . VAL A 1 190 ? -11.481 -0.445 0.911 1.00 90.38 190 VAL A C 1
ATOM 1526 O O . VAL A 1 190 ? -12.072 -0.790 -0.111 1.00 90.38 190 VAL A O 1
ATOM 1529 N N . ILE A 1 191 ? -10.913 -1.327 1.736 1.00 94.38 191 ILE A N 1
ATOM 1530 C CA . ILE A 1 191 ? -10.756 -2.752 1.405 1.00 94.38 191 ILE A CA 1
ATOM 1531 C C . ILE A 1 191 ? -11.634 -3.691 2.238 1.00 94.38 191 ILE A C 1
ATOM 1533 O O . ILE A 1 191 ? -11.729 -4.874 1.917 1.00 94.38 191 ILE A O 1
ATOM 1537 N N . GLY A 1 192 ? -12.286 -3.184 3.286 1.00 95.19 192 GLY A N 1
ATOM 1538 C CA . GLY A 1 192 ? -12.976 -3.984 4.298 1.00 95.19 192 GLY A CA 1
ATOM 1539 C C . GLY A 1 192 ? -14.045 -4.905 3.726 1.00 95.19 192 GLY A C 1
ATOM 1540 O O . GLY A 1 192 ? -14.064 -6.086 4.049 1.00 95.19 192 GLY A O 1
ATOM 1541 N N . LYS A 1 193 ? -14.851 -4.415 2.776 1.00 94.75 193 LYS A N 1
ATOM 1542 C CA . LYS A 1 193 ? -15.857 -5.234 2.076 1.00 94.75 193 LYS A CA 1
ATOM 1543 C C . LYS A 1 193 ? -15.254 -6.454 1.373 1.00 94.75 193 LYS A C 1
ATOM 1545 O O . LYS A 1 193 ? -15.908 -7.485 1.272 1.00 94.75 193 LYS A O 1
ATOM 1550 N N . THR A 1 194 ? -14.046 -6.313 0.836 1.00 94.00 194 THR A N 1
ATOM 1551 C CA . THR A 1 194 ? -13.384 -7.354 0.045 1.00 94.00 194 THR A CA 1
ATOM 1552 C C . THR A 1 194 ? -12.755 -8.420 0.939 1.00 94.00 194 THR A C 1
ATOM 1554 O O . THR A 1 194 ? -12.807 -9.593 0.587 1.00 94.00 194 THR A O 1
ATOM 1557 N N . ILE A 1 195 ? -12.197 -8.021 2.089 1.00 95.38 195 ILE A N 1
ATOM 1558 C CA . ILE A 1 195 ? -11.515 -8.936 3.022 1.00 95.38 195 ILE A CA 1
ATOM 1559 C C . ILE A 1 195 ? -12.450 -9.549 4.078 1.00 95.38 195 ILE A C 1
ATOM 1561 O O . ILE A 1 195 ? -12.124 -10.570 4.674 1.00 95.38 195 ILE A O 1
ATOM 1565 N N . ASP A 1 196 ? -13.620 -8.955 4.333 1.00 96.38 196 ASP A N 1
ATOM 1566 C CA . ASP A 1 196 ? -14.573 -9.441 5.339 1.00 96.38 196 ASP A CA 1
ATOM 1567 C C . ASP A 1 196 ? -15.492 -10.529 4.768 1.00 96.38 196 ASP A C 1
ATOM 1569 O O . ASP A 1 196 ? -16.678 -10.322 4.503 1.00 96.38 196 ASP A O 1
ATOM 1573 N N . HIS A 1 197 ? -14.915 -11.709 4.547 1.00 95.31 197 HIS A N 1
ATOM 1574 C CA . HIS A 1 197 ? -15.613 -12.896 4.055 1.00 95.31 197 HIS A CA 1
ATOM 1575 C C . HIS A 1 197 ? -15.546 -14.058 5.065 1.00 95.31 197 HIS A C 1
ATOM 1577 O O . HIS A 1 197 ? -14.672 -14.055 5.936 1.00 95.31 197 HIS A O 1
ATOM 1583 N N . PRO A 1 198 ? -16.384 -15.112 4.943 1.00 96.38 198 PRO A N 1
ATOM 1584 C CA . PRO A 1 198 ? -16.501 -16.162 5.963 1.00 96.38 198 PRO A CA 1
ATOM 1585 C C . PRO A 1 198 ? -15.180 -16.802 6.412 1.00 96.38 198 PRO A C 1
ATOM 1587 O O . PRO A 1 198 ? -15.000 -17.046 7.599 1.00 96.38 198 PRO A O 1
ATOM 1590 N N . LYS A 1 199 ? -14.222 -17.008 5.496 1.00 95.62 199 LYS A N 1
ATOM 1591 C CA . LYS A 1 199 ? -12.908 -17.601 5.816 1.00 95.62 199 LYS A CA 1
ATOM 1592 C C . LYS A 1 199 ? -11.989 -16.695 6.646 1.00 95.62 199 LYS A C 1
ATOM 1594 O O . LYS A 1 199 ? -11.069 -17.193 7.277 1.00 95.62 199 LYS A O 1
ATOM 1599 N N . ALA A 1 200 ? -12.227 -15.387 6.632 1.00 94.75 200 ALA A N 1
ATOM 1600 C CA . ALA A 1 200 ? -11.432 -14.385 7.342 1.00 94.75 200 ALA A CA 1
ATOM 1601 C C . ALA A 1 200 ? -12.162 -13.847 8.582 1.00 94.75 200 ALA A C 1
ATOM 1603 O O . ALA A 1 200 ? -11.655 -12.947 9.250 1.00 94.75 200 ALA A O 1
ATOM 1604 N N . LYS A 1 201 ? -13.342 -14.399 8.904 1.00 94.69 201 LYS A N 1
ATOM 1605 C CA . LYS A 1 201 ? -14.214 -13.920 9.979 1.00 94.69 201 LYS A CA 1
ATOM 1606 C C . LYS A 1 201 ? -13.483 -13.811 11.313 1.00 94.69 201 LYS A C 1
ATOM 1608 O O . LYS A 1 201 ? -13.577 -12.772 11.948 1.00 94.69 201 LYS A O 1
ATOM 1613 N N . GLU A 1 202 ? -12.726 -14.834 11.700 1.00 96.25 202 GLU A N 1
ATOM 1614 C CA . GLU A 1 202 ? -11.985 -14.835 12.968 1.00 96.25 202 GLU A CA 1
ATOM 1615 C C . GLU A 1 202 ? -10.953 -13.701 13.038 1.00 96.25 202 GLU A C 1
ATOM 1617 O O . GLU A 1 202 ? -10.873 -12.997 14.043 1.00 96.25 202 GLU A O 1
ATOM 1622 N N . TYR A 1 203 ? -10.209 -13.462 11.951 1.00 95.81 203 TYR A N 1
ATOM 1623 C CA . TYR A 1 203 ? -9.266 -12.344 11.879 1.00 95.81 203 TYR A CA 1
ATOM 1624 C C . TYR A 1 203 ? -9.983 -10.999 11.969 1.00 95.81 203 TYR A C 1
ATOM 1626 O O . TYR A 1 203 ? -9.565 -10.123 12.721 1.00 95.81 203 TYR A O 1
ATOM 1634 N N . MET A 1 204 ? -11.067 -10.837 11.212 1.00 97.69 204 MET A N 1
ATOM 1635 C CA . MET A 1 204 ? -11.827 -9.593 11.187 1.00 97.69 204 MET A CA 1
ATOM 1636 C C . MET A 1 204 ? -12.507 -9.314 12.529 1.00 97.69 204 MET A C 1
ATOM 1638 O O . MET A 1 204 ? -12.503 -8.175 12.986 1.00 97.69 204 MET A O 1
ATOM 1642 N N . ASP A 1 205 ? -13.047 -10.332 13.194 1.00 97.50 205 ASP A N 1
ATOM 1643 C CA . ASP A 1 205 ? -13.625 -10.212 14.534 1.00 97.50 205 ASP A CA 1
ATOM 1644 C C . ASP A 1 205 ? -12.553 -9.771 15.541 1.00 97.50 205 ASP A C 1
ATOM 1646 O O . ASP A 1 205 ? -12.732 -8.744 16.195 1.00 97.50 205 ASP A O 1
ATOM 1650 N N . ALA A 1 206 ? -11.377 -10.409 15.541 1.00 96.38 206 ALA A N 1
ATOM 1651 C CA . ALA A 1 206 ? -10.262 -10.000 16.395 1.00 96.38 206 ALA A CA 1
ATOM 1652 C C . ALA A 1 206 ? -9.810 -8.545 16.152 1.00 96.38 206 ALA A C 1
ATOM 1654 O O . ALA A 1 206 ? -9.543 -7.806 17.102 1.00 96.38 206 ALA A O 1
ATOM 1655 N N . TYR A 1 207 ? -9.743 -8.097 14.892 1.00 96.94 207 TYR A N 1
ATOM 1656 C CA . TYR A 1 207 ? -9.390 -6.709 14.569 1.00 96.94 207 TYR A CA 1
ATOM 1657 C C . TYR A 1 207 ? -10.413 -5.719 15.121 1.00 96.94 207 TYR A C 1
ATOM 1659 O O . TYR A 1 207 ? -10.044 -4.711 15.728 1.00 96.94 207 TYR A O 1
ATOM 1667 N N . PHE A 1 208 ? -11.699 -6.011 14.944 1.00 97.56 208 PHE A N 1
ATOM 1668 C CA . PHE A 1 208 ? -12.767 -5.121 15.383 1.00 97.56 208 PHE A CA 1
ATOM 1669 C C . PHE A 1 208 ? -12.957 -5.128 16.903 1.00 97.56 208 PHE A C 1
ATOM 1671 O O . PHE A 1 208 ? -13.330 -4.095 17.456 1.00 97.56 208 PHE A O 1
ATOM 1678 N N . ASP A 1 209 ? -12.606 -6.214 17.594 1.00 96.19 209 ASP A N 1
ATOM 1679 C CA . ASP A 1 209 ? -12.538 -6.249 19.058 1.00 96.19 209 ASP A CA 1
ATOM 1680 C C . ASP A 1 209 ? -11.449 -5.312 19.598 1.00 96.19 209 ASP A C 1
ATOM 1682 O O . ASP A 1 209 ? -11.663 -4.581 20.572 1.00 96.19 209 ASP A O 1
ATOM 1686 N N . ILE A 1 210 ? -10.278 -5.283 18.949 1.00 95.50 210 ILE A N 1
ATOM 1687 C CA . ILE A 1 210 ? -9.209 -4.332 19.286 1.00 95.50 210 ILE A CA 1
ATOM 1688 C C . ILE A 1 210 ? -9.685 -2.900 19.017 1.00 95.50 210 ILE A C 1
ATOM 1690 O O . ILE A 1 210 ? -9.568 -2.038 19.890 1.00 95.50 210 ILE A O 1
ATOM 1694 N N . MET A 1 211 ? -10.275 -2.643 17.846 1.00 96.75 211 MET A N 1
ATOM 1695 C CA . MET A 1 211 ? -10.813 -1.324 17.495 1.00 96.75 211 MET A CA 1
ATOM 1696 C C . MET A 1 211 ? -11.895 -0.857 18.478 1.00 96.75 211 MET A C 1
ATOM 1698 O O . MET A 1 211 ? -11.921 0.318 18.842 1.00 96.75 211 MET A O 1
ATOM 1702 N N . ALA A 1 212 ? -12.748 -1.763 18.965 1.00 96.62 212 ALA A N 1
ATOM 1703 C CA . ALA A 1 212 ? -13.758 -1.454 19.970 1.00 96.62 212 ALA A CA 1
ATOM 1704 C C . ALA A 1 212 ? -13.120 -0.991 21.288 1.00 96.62 212 ALA A C 1
ATOM 1706 O O . ALA A 1 212 ? -13.508 0.057 21.808 1.00 96.62 212 ALA A O 1
ATOM 1707 N N . LYS A 1 213 ? -12.088 -1.692 21.779 1.00 94.69 213 LYS A N 1
ATOM 1708 C CA . LYS A 1 213 ? -11.324 -1.283 22.975 1.00 94.69 213 LYS A CA 1
ATOM 1709 C C . LYS A 1 213 ? -10.647 0.077 22.784 1.00 94.69 213 LYS A C 1
ATOM 1711 O O . LYS A 1 213 ? -10.679 0.924 23.678 1.00 94.69 213 LYS A O 1
ATOM 1716 N N . LEU A 1 214 ? -10.064 0.314 21.608 1.00 94.50 214 LEU A N 1
ATOM 1717 C CA . LEU A 1 214 ? -9.449 1.599 21.269 1.00 94.50 214 LEU A CA 1
ATOM 1718 C C . LEU A 1 214 ? -10.489 2.730 21.206 1.00 94.50 214 LEU A C 1
ATOM 1720 O O . LEU A 1 214 ? -10.211 3.843 21.642 1.00 94.50 214 LEU A O 1
ATOM 1724 N N . SER A 1 215 ? -11.717 2.454 20.761 1.00 96.06 215 SER A N 1
ATOM 1725 C CA . SER A 1 215 ? -12.774 3.470 20.618 1.00 96.06 215 SER A CA 1
ATOM 1726 C C . SER A 1 215 ? -13.239 4.088 21.946 1.00 96.06 215 SER A C 1
ATOM 1728 O O . SER A 1 215 ? -13.910 5.127 21.960 1.00 96.06 215 SER A O 1
ATOM 1730 N N . THR A 1 216 ? -12.882 3.461 23.069 1.00 94.94 216 THR A N 1
ATOM 1731 C CA . THR A 1 216 ? -13.145 3.935 24.434 1.00 94.94 216 THR A CA 1
ATOM 1732 C C . THR A 1 216 ? -11.881 4.401 25.162 1.00 94.94 216 THR A C 1
ATOM 1734 O O . THR A 1 216 ? -11.966 4.852 26.303 1.00 94.94 216 THR A O 1
ATOM 1737 N N . ASN A 1 217 ? -10.707 4.312 24.528 1.00 92.38 217 ASN A N 1
ATOM 1738 C CA . ASN A 1 217 ? -9.430 4.664 25.140 1.00 92.38 217 ASN A CA 1
ATOM 1739 C C . ASN A 1 217 ? -9.268 6.189 25.252 1.00 92.38 217 ASN A C 1
ATOM 1741 O O . ASN A 1 217 ? -9.154 6.890 24.247 1.00 92.38 217 ASN A O 1
ATOM 1745 N N . GLN A 1 218 ? -9.205 6.702 26.483 1.00 92.38 218 GLN A N 1
ATOM 1746 C CA . GLN A 1 218 ? -9.110 8.142 26.746 1.00 92.38 218 GLN A CA 1
ATOM 1747 C C . GLN A 1 218 ? -7.779 8.777 26.315 1.00 92.38 218 GLN A C 1
ATOM 1749 O O . GLN A 1 218 ? -7.720 9.997 26.203 1.00 92.38 218 GLN A O 1
ATOM 1754 N N . LYS A 1 219 ? -6.744 7.974 26.021 1.00 90.69 219 LYS A N 1
ATOM 1755 C CA . LYS A 1 219 ? -5.471 8.463 25.467 1.00 90.69 219 LYS A CA 1
ATOM 1756 C C . LYS A 1 219 ? -5.583 8.946 24.018 1.00 90.69 219 LYS A C 1
ATOM 1758 O O . LYS A 1 219 ? -4.766 9.751 23.600 1.00 90.69 219 LYS A O 1
ATOM 1763 N N . LEU A 1 220 ? -6.558 8.438 23.262 1.00 92.44 220 LEU A N 1
ATOM 1764 C CA . LEU A 1 220 ? -6.800 8.843 21.877 1.00 92.44 220 LEU A CA 1
ATOM 1765 C C . LEU A 1 220 ? -7.697 10.074 21.837 1.00 92.44 220 LEU A C 1
ATOM 1767 O O . LEU A 1 220 ? -8.630 10.182 22.631 1.00 92.44 220 LEU A O 1
ATOM 1771 N N . SER A 1 221 ? -7.500 10.954 20.865 1.00 95.25 221 SER A N 1
ATOM 1772 C CA . SER A 1 221 ? -8.375 12.091 20.628 1.00 95.25 221 SER A CA 1
ATOM 1773 C C . SER A 1 221 ? -9.812 11.656 20.334 1.00 95.25 221 SER A C 1
ATOM 1775 O O . SER A 1 221 ? -10.103 10.565 19.828 1.00 95.25 221 SER A O 1
ATOM 1777 N N . LEU A 1 222 ? -10.756 12.550 20.633 1.00 95.75 222 LEU A N 1
ATOM 1778 C CA . LEU A 1 222 ? -12.173 12.307 20.381 1.00 95.75 222 LEU A CA 1
ATOM 1779 C C . LEU A 1 222 ? -12.444 12.009 18.895 1.00 95.75 222 LEU A C 1
ATOM 1781 O O . LEU A 1 222 ? -13.228 11.114 18.587 1.00 95.75 222 LEU A O 1
ATOM 1785 N N . ARG A 1 223 ? -11.744 12.705 17.989 1.00 96.44 223 ARG A N 1
ATOM 1786 C CA . ARG A 1 223 ? -11.795 12.487 16.538 1.00 96.44 223 ARG A CA 1
ATOM 1787 C C . ARG A 1 223 ? -11.442 11.043 16.172 1.00 96.44 223 ARG A C 1
ATOM 1789 O O . ARG A 1 223 ? -12.211 10.401 15.464 1.00 96.44 223 ARG A O 1
ATOM 1796 N N . VAL A 1 224 ? -10.318 10.524 16.666 1.00 95.50 224 VAL A N 1
ATOM 1797 C CA . VAL A 1 224 ? -9.868 9.156 16.356 1.00 95.50 224 VAL A CA 1
ATOM 1798 C C . VAL A 1 224 ? -10.823 8.114 16.936 1.00 95.50 224 VAL A C 1
ATOM 1800 O O . VAL A 1 224 ? -11.177 7.146 16.262 1.00 95.50 224 VAL A O 1
ATOM 1803 N N . ARG A 1 225 ? -11.334 8.343 18.152 1.00 96.94 225 ARG A N 1
ATOM 1804 C CA . ARG A 1 225 ? -12.373 7.482 18.738 1.00 96.94 225 ARG A CA 1
ATOM 1805 C C . ARG A 1 225 ? -13.658 7.458 17.907 1.00 96.94 225 ARG A C 1
ATOM 1807 O O . ARG A 1 225 ? -14.265 6.397 17.789 1.00 96.94 225 ARG A O 1
ATOM 1814 N N . PHE A 1 226 ? -14.070 8.586 17.326 1.00 96.75 226 PHE A N 1
ATOM 1815 C CA . PHE A 1 226 ? -15.207 8.622 16.401 1.00 96.75 226 PHE A CA 1
ATOM 1816 C C . PHE A 1 226 ? -14.910 7.881 15.097 1.00 96.75 226 PHE A C 1
ATOM 1818 O O . PHE A 1 226 ? -15.724 7.056 14.700 1.00 96.75 226 PHE A O 1
ATOM 1825 N N . MET A 1 227 ? -13.725 8.056 14.503 1.00 96.44 227 MET A N 1
ATOM 1826 C CA . MET A 1 227 ? -13.331 7.302 13.302 1.00 96.44 227 MET A CA 1
ATOM 1827 C C . MET A 1 227 ? -13.377 5.781 13.520 1.00 96.44 227 MET A C 1
ATOM 1829 O O . MET A 1 227 ? -13.844 5.044 12.652 1.00 96.44 227 MET A O 1
ATOM 1833 N N . LEU A 1 228 ? -12.943 5.307 14.692 1.00 97.44 228 LEU A N 1
ATOM 1834 C CA . LEU A 1 228 ? -13.057 3.898 15.078 1.00 97.44 228 LEU A CA 1
ATOM 1835 C C . LEU A 1 228 ? -14.517 3.434 15.141 1.00 97.44 228 LEU A C 1
ATOM 1837 O O . LEU A 1 228 ? -14.845 2.367 14.623 1.00 97.44 228 LEU A O 1
ATOM 1841 N N . ARG A 1 229 ? -15.400 4.230 15.757 1.00 97.38 229 ARG A N 1
ATOM 1842 C CA . ARG A 1 229 ? -16.840 3.928 15.837 1.00 97.38 229 ARG A CA 1
ATOM 1843 C C . ARG A 1 229 ? -17.483 3.899 14.456 1.00 97.38 229 ARG A C 1
ATOM 1845 O O . ARG A 1 229 ? -18.230 2.968 14.177 1.00 97.38 229 ARG A O 1
ATOM 1852 N N . ASP A 1 230 ? -17.136 4.843 13.588 1.00 96.88 230 ASP A N 1
ATOM 1853 C CA . ASP A 1 230 ? -17.628 4.892 12.211 1.00 96.88 230 ASP A CA 1
ATOM 1854 C C . ASP A 1 230 ? -17.210 3.644 11.425 1.00 96.88 230 ASP A C 1
ATOM 1856 O O . ASP A 1 230 ? -18.026 3.057 10.716 1.00 96.88 230 ASP A O 1
ATOM 1860 N N . ALA A 1 231 ? -15.964 3.184 11.586 1.00 96.94 231 ALA A N 1
ATOM 1861 C CA . ALA A 1 231 ? -15.490 1.949 10.965 1.00 96.94 231 ALA A CA 1
ATOM 1862 C C . ALA A 1 231 ? -16.228 0.708 11.505 1.00 96.94 231 ALA A C 1
ATOM 1864 O O . ALA A 1 231 ? -16.648 -0.149 10.723 1.00 96.94 231 ALA A O 1
ATOM 1865 N N . ILE A 1 232 ? -16.434 0.619 12.826 1.00 97.75 232 ILE A N 1
ATOM 1866 C CA . ILE A 1 232 ? -17.213 -0.453 13.476 1.00 97.75 232 ILE A CA 1
ATOM 1867 C C . ILE A 1 232 ? -18.647 -0.482 12.941 1.00 97.75 232 ILE A C 1
ATOM 1869 O O . ILE A 1 232 ? -19.160 -1.542 12.576 1.00 97.75 232 ILE A O 1
ATOM 1873 N N . ASP A 1 233 ? -19.287 0.679 12.856 1.00 96.88 233 ASP A N 1
ATOM 1874 C CA . ASP A 1 233 ? -20.646 0.819 12.349 1.00 96.88 233 ASP A CA 1
ATOM 1875 C C . ASP A 1 233 ? -20.742 0.503 10.855 1.00 96.88 233 ASP A C 1
ATOM 1877 O O . ASP A 1 233 ? -21.707 -0.134 10.427 1.00 96.88 233 ASP A O 1
ATOM 1881 N N . LEU A 1 234 ? -19.734 0.880 10.063 1.00 96.69 234 LEU A N 1
ATOM 1882 C CA . LEU A 1 234 ? -19.643 0.527 8.649 1.00 96.69 234 LEU A CA 1
ATOM 1883 C C . LEU A 1 234 ? -19.629 -0.995 8.463 1.00 96.69 234 LEU A C 1
ATOM 1885 O O . LEU A 1 234 ? -20.380 -1.512 7.634 1.00 96.69 234 LEU A O 1
ATOM 1889 N N . ARG A 1 235 ? -18.840 -1.726 9.263 1.00 97.12 235 ARG A N 1
ATOM 1890 C CA . ARG A 1 235 ? -18.817 -3.197 9.232 1.00 97.12 235 ARG A CA 1
ATOM 1891 C C . ARG A 1 235 ? -20.155 -3.800 9.660 1.00 97.12 235 ARG A C 1
ATOM 1893 O O . ARG A 1 235 ? -20.679 -4.667 8.962 1.00 97.12 235 ARG A O 1
ATOM 1900 N N . LYS A 1 236 ? -20.753 -3.312 10.756 1.00 96.00 236 LYS A N 1
ATOM 1901 C CA . LYS A 1 236 ? -22.095 -3.744 11.209 1.00 96.00 236 LYS A CA 1
ATOM 1902 C C . LYS A 1 236 ? -23.156 -3.536 10.128 1.00 96.00 236 LYS A C 1
ATOM 1904 O O . LYS A 1 236 ? -24.030 -4.380 9.954 1.00 96.00 236 LYS A O 1
ATOM 1909 N N . ASN A 1 237 ? -23.038 -2.456 9.357 1.00 95.50 237 ASN A N 1
ATOM 1910 C CA . ASN A 1 237 ? -23.895 -2.163 8.212 1.00 95.50 237 ASN A CA 1
ATOM 1911 C C . ASN A 1 237 ? -23.454 -2.869 6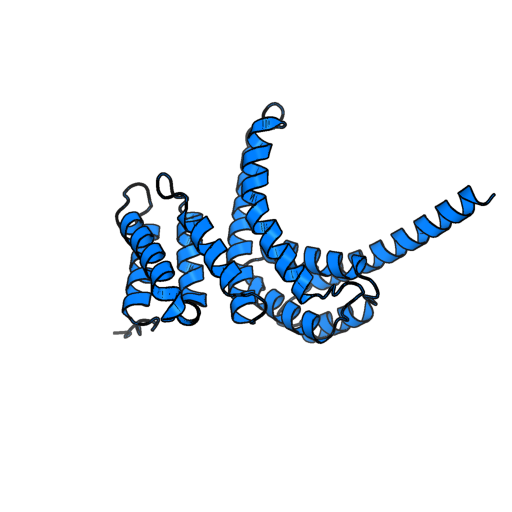.913 1.00 95.50 237 ASN A C 1
ATOM 1913 O O . ASN A 1 237 ? -23.726 -2.387 5.813 1.00 95.50 237 ASN A O 1
ATOM 1917 N N . LYS A 1 238 ? -22.738 -3.997 7.015 1.00 94.31 238 LYS A N 1
ATOM 1918 C CA . LYS A 1 238 ? -22.283 -4.812 5.875 1.00 94.31 238 LYS A CA 1
ATOM 1919 C C . LYS A 1 238 ? -21.524 -3.998 4.817 1.00 94.31 238 LYS A C 1
ATOM 1921 O O . LYS A 1 238 ? -21.698 -4.211 3.616 1.00 94.31 238 LYS A O 1
ATOM 1926 N N . TRP A 1 239 ? -20.696 -3.056 5.269 1.00 94.94 239 TRP A N 1
ATOM 1927 C CA . TRP A 1 239 ? -19.866 -2.183 4.434 1.00 94.94 239 TRP A CA 1
ATOM 1928 C C . TRP A 1 239 ? -20.654 -1.288 3.471 1.00 94.94 239 TRP A C 1
ATOM 1930 O O . TRP A 1 239 ? -20.144 -0.881 2.426 1.00 94.94 239 TRP A O 1
ATOM 1940 N N . GLN A 1 240 ? -21.905 -0.975 3.808 1.00 90.00 240 GLN A N 1
ATOM 1941 C CA . GLN A 1 240 ? -22.707 -0.006 3.072 1.00 90.00 240 GLN A CA 1
ATOM 1942 C C . GLN A 1 240 ? -22.565 1.376 3.709 1.00 90.00 240 GLN A C 1
ATOM 1944 O O . GLN A 1 240 ? -22.817 1.552 4.904 1.00 90.00 240 GLN A O 1
ATOM 1949 N N . ALA A 1 241 ? -22.181 2.369 2.905 1.00 76.88 241 ALA A N 1
ATOM 1950 C CA . ALA A 1 241 ? -22.146 3.755 3.350 1.00 76.88 241 ALA A CA 1
ATOM 1951 C C . ALA A 1 241 ? -23.554 4.192 3.783 1.00 76.88 241 ALA A C 1
ATOM 1953 O O . ALA A 1 241 ? -24.531 3.964 3.062 1.00 76.88 241 ALA A O 1
ATOM 1954 N N . ARG A 1 242 ? -23.667 4.828 4.954 1.00 66.69 242 ARG A N 1
ATOM 1955 C CA . ARG A 1 242 ? -24.925 5.459 5.364 1.00 66.69 242 ARG A CA 1
ATOM 1956 C C . ARG A 1 242 ? -25.230 6.555 4.343 1.00 66.69 242 ARG A C 1
ATOM 1958 O O . ARG A 1 242 ? -24.422 7.465 4.167 1.00 66.69 242 ARG A O 1
ATOM 1965 N N . ARG A 1 243 ? -26.366 6.466 3.642 1.00 55.56 243 ARG A N 1
ATOM 1966 C CA . ARG A 1 243 ? -26.860 7.603 2.857 1.00 55.56 243 ARG A CA 1
ATOM 1967 C C . ARG A 1 243 ? -27.069 8.744 3.849 1.00 55.56 243 ARG A C 1
ATOM 1969 O O . ARG A 1 243 ? -27.909 8.621 4.735 1.00 55.56 243 ARG A O 1
ATOM 1976 N N . LEU A 1 244 ? -26.300 9.823 3.713 1.00 48.44 244 LEU A N 1
ATOM 1977 C CA . LEU A 1 244 ? -26.689 11.109 4.276 1.00 48.44 244 LEU A CA 1
ATOM 1978 C C . LEU A 1 244 ? -28.019 11.453 3.605 1.00 48.44 244 LEU A C 1
ATOM 1980 O O . LEU A 1 244 ? -28.044 11.840 2.438 1.00 48.44 244 LEU A O 1
ATOM 1984 N N . MET A 1 245 ? -29.133 11.218 4.300 1.00 37.09 245 MET A N 1
ATOM 1985 C CA . MET A 1 245 ? -30.362 11.913 3.959 1.00 37.09 245 MET A CA 1
ATOM 1986 C C . MET A 1 245 ? -30.075 13.376 4.271 1.00 37.09 245 MET A C 1
ATOM 1988 O O . MET A 1 245 ? -29.998 13.756 5.435 1.00 37.09 245 MET A O 1
ATOM 1992 N N . LEU A 1 246 ? -29.789 14.149 3.223 1.00 38.03 246 LEU A N 1
ATOM 1993 C CA . LEU A 1 246 ? -29.879 15.599 3.282 1.00 38.03 246 LEU A CA 1
ATOM 1994 C C . LEU A 1 246 ? -31.339 15.899 3.632 1.00 38.03 246 LEU A C 1
ATOM 1996 O O . LEU A 1 246 ? -32.224 15.658 2.810 1.00 38.03 246 LEU A O 1
ATOM 2000 N N . VAL A 1 247 ? -31.567 16.299 4.880 1.00 37.53 247 VAL A N 1
ATOM 2001 C CA . VAL A 1 247 ? -32.794 16.965 5.320 1.00 37.53 247 VAL A CA 1
ATOM 2002 C C . VAL A 1 247 ? -32.513 18.455 5.288 1.00 37.53 247 VAL A C 1
ATOM 2004 O O . VAL A 1 247 ? -31.425 18.835 5.781 1.00 37.53 247 VAL A O 1
#

Organism: Ensete ventricosum (NCBI:txid4639)